Protein 5FVL (pdb70)

Foldseek 3Di:
DDDPDPLQVQLVVLQVVLVVCVVVVVLVSSLVSLVSSLVSLVVVLVPDPDVVVNVVSVVVSVVSVVVSVVSVVVVVVVVVVVD/DVLLVVLVVLLVVLVVCVVVVVLVSSLVSLVVSLVSLVVVLVPDPDPVVNVVSVVVSVVSVVVSVVSVVVVVVVVVVD/DDPVVVVVVCVVPPDDCVPPDPPD/DVVVVVVVCVVPDDDCVVPDDDDDDD

Structure (mmCIF, N/CA/C/O backbone):
data_5FVL
#
_entry.id   5FVL
#
_cell.length_a   48.140
_cell.length_b   53.890
_cell.length_c   70.170
_cell.angle_alpha   90.00
_cell.angle_beta   90.00
_cell.angle_gamma   90.00
#
_symmetry.space_group_name_H-M   'P 21 21 21'
#
loop_
_entity.id
_entity.type
_entity.pdbx_description
1 polymer 'VACUOLAR PROTEIN SORTING-ASSOCIATED PROTEIN 4'
2 polymer 'VACUOLAR PROTEIN SORTING-ASSOCIATED PROTEIN 20'
3 water water
#
loop_
_atom_site.group_PDB
_atom_site.id
_atom_site.type_symbol
_atom_site.label_atom_id
_atom_site.label_alt_id
_atom_site.label_comp_id
_atom_site.label_asym_id
_atom_site.label_entity_id
_atom_site.label_seq_id
_atom_site.pdbx_PDB_ins_code
_atom_site.Cartn_x
_atom_site.Cartn_y
_atom_site.Cartn_z
_atom_site.occupancy
_atom_site.B_iso_or_equiv
_atom_site.auth_seq_id
_atom_site.auth_comp_id
_atom_site.auth_asym_id
_atom_site.auth_atom_id
_atom_site.pdbx_PDB_model_num
ATOM 1 N N . HIS A 1 1 ? 20.150 9.928 -4.565 1.00 33.54 0 HIS A N 1
ATOM 2 C CA . HIS A 1 1 ? 20.127 10.683 -3.325 1.00 30.80 0 HIS A CA 1
ATOM 3 C C . HIS A 1 1 ? 18.887 10.365 -2.473 1.00 31.15 0 HIS A C 1
ATOM 4 O O . HIS A 1 1 ? 18.544 11.120 -1.565 1.00 40.28 0 HIS A O 1
ATOM 11 N N . MET A 1 2 ? 18.208 9.265 -2.781 1.00 27.02 1 MET A N 1
ATOM 12 C CA . MET A 1 2 ? 17.101 8.791 -1.956 1.00 15.68 1 MET A CA 1
ATOM 13 C C . MET A 1 2 ? 17.340 7.346 -1.526 1.00 16.97 1 MET A C 1
ATOM 14 O O . MET A 1 2 ? 17.820 6.522 -2.304 1.00 21.85 1 MET A O 1
ATOM 19 N N . SER A 1 3 ? 17.015 7.045 -0.276 1.00 18.43 2 SER A N 1
ATOM 20 C CA . SER A 1 3 ? 17.061 5.678 0.224 1.00 21.60 2 SER A CA 1
ATOM 21 C C . SER A 1 3 ? 15.883 5.490 1.160 1.00 16.02 2 SER A C 1
ATOM 22 O O . SER A 1 3 ? 15.214 6.462 1.496 1.00 16.08 2 SER A O 1
ATOM 25 N N . THR A 1 4 ? 15.613 4.256 1.576 1.00 19.01 3 THR A N 1
ATOM 26 C CA . THR A 1 4 ? 14.531 4.021 2.530 1.00 15.26 3 THR A CA 1
ATOM 27 C C . THR A 1 4 ? 15.040 4.220 3.961 1.00 16.47 3 THR A C 1
ATOM 28 O O . THR A 1 4 ? 16.232 4.098 4.223 1.00 13.59 3 THR A O 1
ATOM 32 N N . GLY A 1 5 ? 14.132 4.540 4.879 1.00 16.39 4 GLY A N 1
ATOM 33 C CA . GLY A 1 5 ? 14.489 4.741 6.271 1.00 13.71 4 GLY A CA 1
ATOM 34 C C . GLY A 1 5 ? 14.917 6.169 6.535 1.00 14.12 4 GLY A C 1
ATOM 35 O O . GLY A 1 5 ? 14.532 7.067 5.799 1.00 13.24 4 GLY A O 1
ATOM 36 N N . ASP A 1 6 ? 15.703 6.368 7.588 1.00 13.74 5 ASP A N 1
ATOM 37 C CA . ASP A 1 6 ? 16.227 7.684 7.960 1.00 16.84 5 ASP A CA 1
ATOM 38 C C . ASP A 1 6 ? 15.138 8.751 8.029 1.00 11.55 5 ASP A C 1
ATOM 39 O O . ASP A 1 6 ? 15.275 9.843 7.457 1.00 10.58 5 ASP A O 1
ATOM 44 N N . PHE A 1 7 ? 14.066 8.427 8.739 1.00 8.25 6 PHE A N 1
ATOM 45 C CA . PHE A 1 7 ? 12.897 9.291 8.803 1.00 11.64 6 PHE A CA 1
ATOM 46 C C . PHE A 1 7 ? 13.221 10.658 9.382 1.00 12.27 6 PHE A C 1
ATOM 47 O O . PHE A 1 7 ? 12.763 11.678 8.857 1.00 11.03 6 PHE A O 1
ATOM 55 N N . LEU A 1 8 ? 14.024 10.682 10.447 1.00 10.25 7 LEU A N 1
ATOM 56 C CA . LEU A 1 8 ? 14.345 11.938 11.107 1.00 10.83 7 LEU A CA 1
ATOM 57 C C . LEU A 1 8 ? 15.042 12.872 10.136 1.00 11.75 7 LEU A C 1
ATOM 58 O O . LEU A 1 8 ? 14.644 14.031 9.991 1.00 13.09 7 LEU A O 1
ATOM 63 N N . THR A 1 9 ? 16.072 12.360 9.461 1.00 10.30 8 THR A N 1
ATOM 64 C CA . THR A 1 9 ? 16.846 13.167 8.537 1.00 7.30 8 THR A CA 1
ATOM 65 C C . THR A 1 9 ? 15.972 13.709 7.416 1.00 11.34 8 THR A C 1
ATOM 66 O O . THR A 1 9 ? 16.028 14.893 7.095 1.00 8.42 8 THR A O 1
ATOM 70 N N . LYS A 1 10 ? 15.160 12.845 6.821 1.00 12.17 9 LYS A N 1
ATOM 71 C CA . LYS A 1 10 ? 14.289 13.279 5.733 1.00 11.92 9 LYS A CA 1
ATOM 72 C C . LYS A 1 10 ? 13.360 14.406 6.196 1.00 11.60 9 LYS A C 1
ATOM 73 O O . LYS A 1 10 ? 13.184 15.414 5.505 1.00 10.01 9 LYS A O 1
ATOM 79 N N . GLY A 1 11 ? 12.793 14.243 7.383 1.00 9.90 10 GLY A N 1
ATOM 80 C CA . GLY A 1 11 ? 11.871 15.226 7.927 1.00 11.94 10 GLY A CA 1
ATOM 81 C C . GLY A 1 11 ? 12.535 16.566 8.176 1.00 12.20 10 GLY A C 1
ATOM 82 O O . GLY A 1 11 ? 11.975 17.625 7.864 1.00 9.48 10 GLY A O 1
ATOM 83 N N . ILE A 1 12 ? 13.743 16.516 8.729 1.00 9.42 11 ILE A N 1
ATOM 84 C CA . ILE A 1 12 ? 14.483 17.731 9.036 1.00 8.30 11 ILE A CA 1
ATOM 85 C C . ILE A 1 12 ? 14.903 18.453 7.759 1.00 15.54 11 ILE A C 1
ATOM 86 O O . ILE A 1 12 ? 14.792 19.686 7.671 1.00 10.16 11 ILE A O 1
ATOM 91 N N . GLU A 1 13 ? 15.358 17.696 6.761 1.00 9.46 12 GLU A N 1
ATOM 92 C CA . GLU A 1 13 ? 15.738 18.308 5.490 1.00 10.31 12 GLU A CA 1
ATOM 93 C C . GLU A 1 13 ? 14.543 19.012 4.820 1.00 11.36 12 GLU A C 1
ATOM 94 O O . GLU A 1 13 ? 14.685 20.098 4.252 1.00 10.15 12 GLU A O 1
ATOM 100 N N . LEU A 1 14 ? 13.357 18.415 4.907 1.00 9.08 13 LEU A N 1
ATOM 101 C CA . LEU A 1 14 ? 12.190 19.023 4.280 1.00 10.46 13 LEU A CA 1
ATOM 102 C C . LEU A 1 14 ? 11.727 20.295 5.018 1.00 11.15 13 LEU A C 1
ATOM 103 O O . LEU A 1 14 ? 11.295 21.273 4.401 1.00 9.89 13 LEU A O 1
ATOM 108 N N . VAL A 1 15 ? 11.805 20.282 6.341 1.00 11.73 14 VAL A N 1
ATOM 109 C CA . VAL A 1 15 ? 11.375 21.450 7.089 1.00 11.92 14 VAL A CA 1
ATOM 110 C C . VAL A 1 15 ? 12.408 22.559 6.913 1.00 12.65 14 VAL A C 1
ATOM 111 O O . VAL A 1 15 ? 12.066 23.744 6.852 1.00 12.00 14 VAL A O 1
ATOM 115 N N . GLN A 1 16 ? 13.676 22.189 6.796 1.00 12.81 15 GLN A N 1
ATOM 116 C CA . GLN A 1 16 ? 14.685 23.203 6.526 1.00 11.96 15 GLN A CA 1
ATOM 117 C C . GLN A 1 16 ? 14.367 23.887 5.198 1.00 12.46 15 GLN A C 1
ATOM 118 O O . GLN A 1 16 ? 14.456 25.121 5.071 1.00 10.95 15 GLN A O 1
ATOM 124 N N . LYS A 1 17 ? 13.954 23.086 4.225 1.00 12.87 16 LYS A N 1
ATOM 125 C CA . LYS A 1 17 ? 13.546 23.622 2.934 1.00 13.37 16 LYS A CA 1
ATOM 126 C C . LYS A 1 17 ? 12.277 24.476 3.032 1.00 10.18 16 LYS A C 1
ATOM 127 O O . LYS A 1 17 ? 12.197 25.546 2.425 1.00 11.84 16 LYS A O 1
ATOM 133 N N . ALA A 1 18 ? 11.290 24.006 3.789 1.00 10.52 17 ALA A N 1
ATOM 134 C CA . ALA A 1 18 ? 10.072 24.784 4.022 1.00 11.15 17 ALA A CA 1
ATOM 135 C C . ALA A 1 18 ? 10.361 26.164 4.613 1.00 12.33 17 ALA A C 1
ATOM 136 O O . ALA A 1 18 ? 9.772 27.156 4.185 1.00 11.76 17 ALA A O 1
ATOM 138 N N . ILE A 1 19 ? 11.263 26.221 5.593 1.00 11.80 18 ILE A N 1
ATOM 139 C CA . ILE A 1 19 ? 11.573 27.469 6.291 1.00 11.65 18 ILE A CA 1
ATOM 140 C C . ILE A 1 19 ? 12.213 28.493 5.349 1.00 12.85 18 ILE A C 1
ATOM 141 O O . ILE A 1 19 ? 11.902 29.684 5.420 1.00 14.17 18 ILE A O 1
ATOM 146 N N . ASP A 1 20 ? 13.091 28.032 4.459 1.00 9.95 19 ASP A N 1
ATOM 147 C CA . ASP A 1 20 ? 13.648 28.900 3.429 1.00 12.16 19 ASP A CA 1
ATOM 148 C C . ASP A 1 20 ? 12.577 29.390 2.456 1.00 12.63 19 ASP A C 1
ATOM 149 O O . ASP A 1 20 ? 12.552 30.573 2.107 1.00 12.31 19 ASP A O 1
ATOM 154 N N . LEU A 1 21 ? 11.716 28.471 2.007 1.00 11.52 20 LEU A N 1
ATOM 155 C CA . LEU A 1 21 ? 10.603 28.816 1.125 1.00 12.16 20 LEU A CA 1
ATOM 156 C C . LEU A 1 21 ? 9.678 29.812 1.821 1.00 15.45 20 LEU A C 1
ATOM 157 O O . LEU A 1 21 ? 9.262 30.793 1.223 1.00 12.93 20 LEU A O 1
ATOM 162 N N . ASP A 1 22 ? 9.394 29.544 3.093 1.00 11.80 21 ASP A N 1
ATOM 163 C CA . ASP A 1 22 ? 8.572 30.390 3.955 1.00 14.58 21 ASP A CA 1
ATOM 164 C C . ASP A 1 22 ? 9.170 31.802 4.038 1.00 16.86 21 ASP A C 1
ATOM 165 O O . ASP A 1 22 ? 8.479 32.801 3.797 1.00 19.02 21 ASP A O 1
ATOM 170 N N . THR A 1 23 ? 10.460 31.865 4.371 1.00 12.99 22 THR A N 1
ATOM 171 C CA . THR A 1 23 ? 11.217 33.108 4.429 1.00 16.99 22 THR A CA 1
ATOM 172 C C . THR A 1 23 ? 11.106 33.906 3.130 1.00 20.20 22 THR A C 1
ATOM 173 O O . THR A 1 23 ? 11.023 35.139 3.155 1.00 17.45 22 THR A O 1
ATOM 177 N N . ALA A 1 24 ? 11.076 33.191 2.006 1.00 15.23 23 ALA A N 1
ATOM 178 C CA . ALA A 1 24 ? 11.000 33.816 0.683 1.00 20.88 23 ALA A CA 1
ATOM 179 C C . ALA A 1 24 ? 9.565 34.157 0.267 1.00 21.32 23 ALA A C 1
ATOM 180 O O . ALA A 1 24 ? 9.331 34.594 -0.862 1.00 21.30 23 ALA A O 1
ATOM 182 N N . THR A 1 25 ? 8.621 33.937 1.180 1.00 17.29 24 THR A N 1
ATOM 183 C CA . THR A 1 25 ? 7.200 34.219 0.979 1.00 19.06 24 THR A CA 1
ATOM 184 C C . THR A 1 25 ? 6.645 33.418 -0.198 1.00 21.34 24 THR A C 1
ATOM 185 O O . THR A 1 25 ? 5.731 33.864 -0.890 1.00 22.44 24 THR A O 1
ATOM 189 N N . GLN A 1 26 ? 7.206 32.228 -0.407 1.00 20.11 25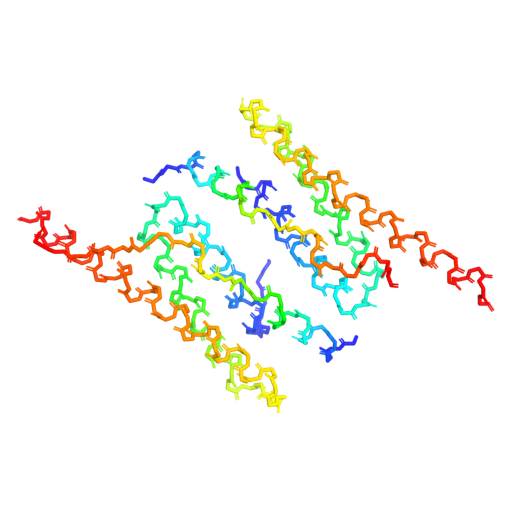 GLN A N 1
ATOM 190 C CA . GLN A 1 26 ? 6.692 31.267 -1.385 1.00 20.39 25 GLN A CA 1
ATOM 191 C C . GLN A 1 26 ? 5.842 30.230 -0.658 1.00 18.90 25 GLN A C 1
ATOM 192 O O . GLN A 1 26 ? 6.223 29.063 -0.534 1.00 15.21 25 GLN A O 1
ATOM 198 N N . TYR A 1 27 ? 4.689 30.673 -0.174 1.00 19.64 26 TYR A N 1
ATOM 199 C CA . TYR A 1 27 ? 3.911 29.927 0.806 1.00 15.19 26 TYR A CA 1
ATOM 200 C C . TYR A 1 27 ? 3.276 28.640 0.299 1.00 17.41 26 TYR A C 1
ATOM 201 O O . TYR A 1 27 ? 3.096 27.700 1.072 1.00 14.56 26 TYR A O 1
ATOM 210 N N . GLU A 1 28 ? 2.933 28.579 -0.984 1.00 17.56 27 GLU A N 1
ATOM 211 C CA . GLU A 1 28 ? 2.356 27.355 -1.538 1.00 18.84 27 GLU A CA 1
ATOM 212 C C . GLU A 1 28 ? 3.368 26.195 -1.501 1.00 17.76 27 GLU A C 1
ATOM 213 O O . GLU A 1 28 ? 3.079 25.106 -1.002 1.00 15.89 27 GLU A O 1
ATOM 219 N N . GLU A 1 29 ? 4.564 26.445 -2.012 1.00 16.35 28 GLU A N 1
ATOM 220 C CA . GLU A 1 29 ? 5.624 25.449 -1.981 1.00 18.14 28 GLU A CA 1
ATOM 221 C C . GLU A 1 29 ? 6.092 25.184 -0.540 1.00 15.51 28 GLU A C 1
ATOM 222 O O . GLU A 1 29 ? 6.352 24.040 -0.167 1.00 16.09 28 GLU A O 1
ATOM 228 N N . ALA A 1 30 ? 6.170 26.245 0.265 1.00 12.64 29 ALA A N 1
ATOM 229 C CA . ALA A 1 30 ? 6.550 26.136 1.668 1.00 14.71 29 ALA A CA 1
ATOM 230 C C . ALA A 1 30 ? 5.627 25.177 2.400 1.00 15.06 29 ALA A C 1
ATOM 231 O O . ALA A 1 30 ? 6.080 24.262 3.090 1.00 11.68 29 ALA A O 1
ATOM 233 N N . TYR A 1 31 ? 4.322 25.381 2.245 1.00 13.52 30 TYR A N 1
ATOM 234 C CA . TYR A 1 31 ? 3.364 24.526 2.907 1.00 11.89 30 TYR A CA 1
ATOM 235 C C . TYR A 1 31 ? 3.539 23.052 2.530 1.00 15.60 30 TYR A C 1
ATOM 236 O O . TYR A 1 31 ? 3.458 22.166 3.384 1.00 15.03 30 TYR A O 1
ATOM 245 N N . THR A 1 32 ? 3.754 22.798 1.245 1.00 12.64 31 THR A N 1
ATOM 246 C CA . THR A 1 32 ? 3.955 21.437 0.752 1.00 14.41 31 THR A CA 1
ATOM 247 C C . THR A 1 32 ? 5.164 20.785 1.432 1.00 15.57 31 THR A C 1
ATOM 248 O O . THR A 1 32 ? 5.099 19.644 1.900 1.00 17.04 31 THR A O 1
ATOM 252 N N . ALA A 1 33 ? 6.250 21.535 1.517 1.00 15.63 32 ALA A N 1
ATOM 253 C CA . ALA A 1 33 ? 7.446 21.057 2.187 1.00 15.93 32 ALA A CA 1
ATOM 254 C C . ALA A 1 33 ? 7.195 20.837 3.682 1.00 12.59 32 ALA A C 1
ATOM 255 O O . ALA A 1 33 ? 7.689 19.866 4.246 1.00 12.30 32 ALA A O 1
ATOM 257 N N . TYR A 1 34 ? 6.418 21.715 4.321 1.00 10.71 33 TYR A N 1
ATOM 258 C CA . TYR A 1 34 ? 6.135 21.553 5.744 1.00 11.04 33 TYR A CA 1
ATOM 259 C C . TYR A 1 34 ? 5.390 20.252 5.971 1.00 12.46 33 TYR A C 1
ATOM 260 O O . TYR A 1 34 ? 5.705 19.497 6.897 1.00 9.31 33 TYR A O 1
ATOM 269 N N . TYR A 1 35 ? 4.385 19.977 5.148 1.00 12.83 34 TYR A N 1
ATOM 270 C CA . TYR A 1 35 ? 3.573 18.799 5.438 1.00 18.54 34 TYR A CA 1
ATOM 271 C C . TYR A 1 35 ? 4.279 17.504 5.050 1.00 10.85 34 TYR A C 1
ATOM 272 O O . TYR A 1 35 ? 4.084 16.488 5.714 1.00 14.92 34 TYR A O 1
ATOM 281 N N . ASN A 1 36 ? 5.094 17.532 3.995 1.00 12.86 35 ASN A N 1
ATOM 282 C CA . ASN A 1 36 ? 5.979 16.399 3.677 1.00 13.12 35 ASN A CA 1
ATOM 283 C C . ASN A 1 36 ? 6.939 16.127 4.828 1.00 14.30 35 ASN A C 1
ATOM 284 O O . ASN A 1 36 ? 7.180 14.967 5.214 1.00 12.55 35 ASN A O 1
ATOM 289 N N . GLY A 1 37 ? 7.489 17.208 5.375 1.00 10.73 36 GLY A N 1
ATOM 290 C CA . GLY A 1 37 ? 8.418 17.095 6.486 1.00 10.63 36 GLY A CA 1
ATOM 291 C C . GLY A 1 37 ? 7.756 16.520 7.715 1.00 8.75 36 GLY A C 1
ATOM 292 O O . GLY A 1 37 ? 8.289 15.614 8.366 1.00 10.60 36 GLY A O 1
ATOM 293 N N . LEU A 1 38 ? 6.570 17.037 8.017 1.00 9.03 37 LEU A N 1
ATOM 294 C CA . LEU A 1 38 ? 5.799 16.597 9.165 1.00 8.25 37 LEU A CA 1
ATOM 295 C C . LEU A 1 38 ? 5.417 15.109 9.093 1.00 11.29 37 LEU A C 1
ATOM 296 O O . LEU A 1 38 ? 5.412 14.420 10.113 1.00 9.73 37 LEU A O 1
ATOM 301 N N . ASP A 1 39 ? 5.085 14.617 7.902 1.00 11.88 38 ASP A N 1
ATOM 302 C CA . ASP A 1 39 ? 4.794 13.196 7.732 1.00 12.43 38 ASP A CA 1
ATOM 303 C C . ASP A 1 39 ? 5.994 12.341 8.150 1.00 11.21 38 ASP A C 1
ATOM 304 O O . ASP A 1 39 ? 5.833 11.318 8.827 1.00 11.35 38 ASP A O 1
ATOM 309 N N . TYR A 1 40 ? 7.194 12.758 7.744 1.00 9.03 39 TYR A N 1
ATOM 310 C CA . TYR A 1 40 ? 8.403 12.004 8.096 1.00 12.04 39 TYR A CA 1
ATOM 311 C C . TYR A 1 40 ? 8.740 12.105 9.580 1.00 10.47 39 TYR A C 1
ATOM 312 O O . TYR A 1 40 ? 9.137 11.111 10.192 1.00 9.68 39 TYR A O 1
ATOM 321 N N . LEU A 1 41 ? 8.572 13.293 10.158 1.00 10.90 40 LEU A N 1
ATOM 322 C CA . LEU A 1 41 ? 8.857 13.492 11.581 1.00 8.78 40 LEU A CA 1
ATOM 323 C C . LEU A 1 41 ? 7.908 12.700 12.461 1.00 10.19 40 LEU A C 1
ATOM 324 O O . LEU A 1 41 ? 8.276 12.297 13.574 1.00 9.38 40 LEU A O 1
ATOM 329 N N . MET A 1 42 ? 6.675 12.512 11.980 1.00 9.00 41 MET A N 1
ATOM 330 C CA . MET A 1 42 ? 5.699 11.690 12.689 1.00 11.52 41 MET A CA 1
ATOM 331 C C . MET A 1 42 ? 6.210 10.257 12.723 1.00 8.97 41 MET A C 1
ATOM 332 O O . MET A 1 42 ? 6.072 9.560 13.722 1.00 10.97 41 MET A O 1
ATOM 337 N N . LEU A 1 43 ? 6.793 9.815 11.616 1.00 9.69 42 LEU A N 1
ATOM 338 C CA . LEU A 1 43 ? 7.351 8.464 11.558 1.00 11.04 42 LEU A CA 1
ATOM 339 C C . LEU A 1 43 ? 8.549 8.389 12.501 1.00 12.26 42 LEU A C 1
ATOM 340 O O . LEU A 1 43 ? 8.715 7.410 13.233 1.00 13.07 42 LEU A O 1
ATOM 345 N N . ALA A 1 44 ? 9.377 9.432 12.470 1.00 10.76 43 ALA A N 1
ATOM 346 C CA . ALA A 1 44 ? 10.527 9.546 13.367 1.00 11.37 43 ALA A CA 1
ATOM 347 C C . ALA A 1 44 ? 10.111 9.385 14.826 1.00 16.27 43 ALA A C 1
ATOM 348 O O . ALA A 1 44 ? 10.740 8.651 15.597 1.00 15.98 43 ALA A O 1
ATOM 350 N N . LEU A 1 45 ? 9.047 10.089 15.199 1.00 15.49 44 LEU A N 1
ATOM 351 C CA . LEU A 1 45 ? 8.500 10.021 16.552 1.00 17.74 44 LEU A CA 1
ATOM 352 C C . LEU A 1 45 ? 8.065 8.623 16.935 1.00 20.17 44 LEU A C 1
ATOM 353 O O . LEU A 1 45 ? 8.275 8.192 18.065 1.00 20.96 44 LEU A O 1
ATOM 358 N N . LYS A 1 46 ? 7.441 7.930 15.985 1.00 15.48 45 LYS A N 1
ATOM 359 C CA . LYS A 1 46 ? 6.858 6.624 16.226 1.00 20.55 45 LYS A CA 1
ATOM 360 C C . LYS A 1 46 ? 7.913 5.618 16.652 1.00 20.21 45 LYS A C 1
ATOM 361 O O . LYS A 1 46 ? 7.644 4.727 17.447 1.00 20.11 45 LYS A O 1
ATOM 367 N N . TYR A 1 47 ? 9.119 5.774 16.115 1.00 14.60 46 TYR A N 1
ATOM 368 C CA . TYR A 1 47 ? 10.172 4.792 16.308 1.00 14.88 46 TYR A CA 1
ATOM 369 C C . TYR A 1 47 ? 11.356 5.340 17.090 1.00 15.80 46 TYR A C 1
ATOM 370 O O . TYR A 1 47 ? 12.399 4.691 17.186 1.00 16.28 46 TYR A O 1
ATOM 379 N N . GLU A 1 48 ? 11.192 6.534 17.643 1.00 13.77 47 GLU A N 1
ATOM 380 C CA . GLU A 1 48 ? 12.203 7.107 18.530 1.00 16.02 47 GLU A CA 1
ATOM 381 C C . GLU A 1 48 ? 12.046 6.495 19.921 1.00 16.06 47 GLU A C 1
ATOM 382 O O . GLU A 1 48 ? 10.969 6.567 20.505 1.00 18.25 47 GLU A O 1
ATOM 388 N N . LYS A 1 49 ? 13.114 5.901 20.448 1.00 12.70 48 LYS A N 1
ATOM 389 C CA A LYS A 1 49 ? 13.020 5.218 21.736 0.53 13.77 48 LYS A CA 1
ATOM 390 C CA B LYS A 1 49 ? 13.080 5.192 21.732 0.47 13.53 48 LYS A CA 1
ATOM 391 C C . LYS A 1 49 ? 13.606 6.040 22.884 1.00 13.02 48 LYS A C 1
ATOM 392 O O . LYS A 1 49 ? 13.284 5.795 24.047 1.00 11.78 48 LYS A O 1
ATOM 403 N N . ASN A 1 50 ? 14.449 7.016 22.553 1.00 13.86 49 ASN A N 1
ATOM 404 C CA . ASN A 1 50 ? 15.040 7.913 23.539 1.00 11.92 49 ASN A CA 1
ATOM 405 C C . ASN A 1 50 ? 13.984 8.937 23.942 1.00 13.53 49 ASN A C 1
ATOM 406 O O . ASN A 1 50 ? 13.518 9.708 23.103 1.00 15.95 49 ASN A O 1
ATOM 411 N N . PRO A 1 51 ? 13.591 8.938 25.223 1.00 11.37 50 PRO A N 1
ATOM 412 C CA . PRO A 1 51 ? 12.508 9.824 25.670 1.00 16.94 50 PRO A CA 1
ATOM 413 C C . PRO A 1 51 ? 12.841 11.290 25.483 1.00 13.45 50 PRO A C 1
ATOM 414 O O . PRO A 1 51 ? 11.935 12.072 25.201 1.00 14.80 50 PRO A O 1
ATOM 418 N N . LYS A 1 52 ? 14.107 11.667 25.634 1.00 11.35 51 LYS A N 1
ATOM 419 C CA . LYS A 1 52 ? 14.448 13.082 25.525 1.00 16.18 51 LYS A CA 1
ATOM 420 C C . LYS A 1 52 ? 14.363 13.497 24.071 1.00 14.69 51 LYS A C 1
ATOM 421 O O . LYS A 1 52 ? 13.773 14.532 23.755 1.00 12.05 51 LYS A O 1
ATOM 427 N N . SER A 1 53 ? 14.927 12.667 23.190 1.00 13.73 52 SER A N 1
ATOM 428 C CA . SER A 1 53 ? 14.809 12.878 21.746 1.00 13.24 52 SER A CA 1
ATOM 429 C C . SER A 1 53 ? 13.348 13.007 21.318 1.00 13.37 52 SER A C 1
ATOM 430 O O . SER A 1 53 ? 12.979 13.939 20.602 1.00 14.21 52 SER A O 1
ATOM 433 N N . LYS A 1 54 ? 12.516 12.099 21.803 1.00 11.76 53 LYS A N 1
ATOM 434 C CA . LYS A 1 54 ? 11.094 12.102 21.487 1.00 16.04 53 LYS A CA 1
ATOM 435 C C . LYS A 1 54 ? 10.401 13.400 21.900 1.00 15.40 53 LYS A C 1
ATOM 436 O O . LYS A 1 54 ? 9.668 13.987 21.102 1.00 10.59 53 LYS A O 1
ATOM 442 N N . ASP A 1 55 ? 10.641 13.836 23.139 1.00 12.25 54 ASP A N 1
ATOM 443 C CA . ASP A 1 55 ? 10.116 15.111 23.642 1.00 16.71 54 ASP A CA 1
ATOM 444 C C . ASP A 1 55 ? 10.534 16.295 22.780 1.00 14.66 54 ASP A C 1
ATOM 445 O O . ASP A 1 55 ? 9.743 17.202 22.515 1.00 12.42 54 ASP A O 1
ATOM 450 N N . LEU A 1 56 ? 11.795 16.295 22.365 1.00 12.33 55 LEU A N 1
ATOM 451 C CA . LEU A 1 56 ? 12.330 17.412 21.599 1.00 14.32 55 LEU A CA 1
ATOM 452 C C . LEU A 1 56 ? 11.801 17.428 20.170 1.00 13.07 55 LEU A C 1
ATOM 453 O O . LEU A 1 56 ? 11.435 18.491 19.656 1.00 10.59 55 LEU A O 1
ATOM 458 N N . ILE A 1 57 ? 11.770 16.259 19.531 1.00 8.06 56 ILE A N 1
ATOM 459 C CA . ILE A 1 57 ? 11.152 16.129 18.213 1.00 12.79 56 ILE A CA 1
ATOM 460 C C . ILE A 1 57 ? 9.689 16.544 18.270 1.00 12.40 56 ILE A C 1
ATOM 461 O O . ILE A 1 57 ? 9.190 17.238 17.382 1.00 11.52 56 ILE A O 1
ATOM 466 N N . ARG A 1 58 ? 9.010 16.104 19.321 1.00 11.69 57 ARG A N 1
ATOM 467 C CA . ARG A 1 58 ? 7.585 16.373 19.478 1.00 15.09 57 ARG A CA 1
ATOM 468 C C . ARG A 1 58 ? 7.337 17.880 19.656 1.00 11.96 57 ARG A C 1
ATOM 469 O O . ARG A 1 58 ? 6.391 18.446 19.089 1.00 13.73 57 ARG A O 1
ATOM 477 N N . ALA A 1 59 ? 8.191 18.524 20.442 1.00 11.50 58 ALA A N 1
ATOM 478 C CA . ALA A 1 59 ? 8.098 19.970 20.641 1.00 15.43 58 ALA A CA 1
ATOM 479 C C . ALA A 1 59 ? 8.267 20.734 19.325 1.00 13.19 58 ALA A C 1
ATOM 480 O O . ALA A 1 59 ? 7.552 21.706 19.057 1.00 13.43 58 ALA A O 1
ATOM 482 N N . LYS A 1 60 ? 9.224 20.308 18.508 1.00 11.68 59 LYS A N 1
ATOM 483 C CA . LYS A 1 60 ? 9.431 20.937 17.209 1.00 12.66 59 LYS A CA 1
ATOM 484 C C . LYS A 1 60 ? 8.275 20.635 16.251 1.00 9.86 59 LYS A C 1
ATOM 485 O O . LYS A 1 60 ? 7.875 21.488 15.451 1.00 10.84 59 LYS A O 1
ATOM 491 N N . PHE A 1 61 ? 7.769 19.407 16.309 1.00 11.61 60 PHE A N 1
ATOM 492 C CA . PHE A 1 61 ? 6.690 18.979 15.428 1.00 14.40 60 PHE A CA 1
ATOM 493 C C . PHE A 1 61 ? 5.516 19.918 15.628 1.00 12.89 60 PHE A C 1
ATOM 494 O O . PHE A 1 61 ? 4.835 20.294 14.674 1.00 12.05 60 PHE A O 1
ATOM 502 N N . THR A 1 62 ? 5.307 20.297 16.882 1.00 12.06 61 THR A N 1
ATOM 503 C CA . THR A 1 62 ? 4.210 21.176 17.268 1.00 15.14 61 THR A CA 1
ATOM 504 C C . THR A 1 62 ? 4.386 22.567 16.693 1.00 14.74 61 THR A C 1
ATOM 505 O O . THR A 1 62 ? 3.447 23.158 16.149 1.00 12.64 61 THR A O 1
ATOM 509 N N . GLU A 1 63 ? 5.600 23.087 16.828 1.00 11.98 62 GLU A N 1
ATOM 510 C CA . GLU A 1 63 ? 5.949 24.374 16.265 1.00 11.21 62 GLU A CA 1
ATOM 511 C C . GLU A 1 63 ? 5.694 24.406 14.749 1.00 13.37 62 GLU A C 1
ATOM 512 O O . GLU A 1 63 ? 5.080 25.343 14.249 1.00 11.89 62 GLU A O 1
ATOM 518 N N . TYR A 1 64 ? 6.160 23.388 14.027 1.00 10.01 63 TYR A N 1
ATOM 519 C CA . TYR A 1 64 ? 5.989 23.314 12.566 1.00 9.61 63 TYR A CA 1
ATOM 520 C C . TYR A 1 64 ? 4.526 23.171 12.184 1.00 9.15 63 TYR A C 1
ATOM 521 O O . TYR A 1 64 ? 4.070 23.746 11.199 1.00 10.48 63 TYR A O 1
ATOM 530 N N . LEU A 1 65 ? 3.806 22.355 12.947 1.00 7.92 64 LEU A N 1
ATOM 531 C CA . LEU A 1 65 ? 2.372 22.177 12.745 1.00 13.17 64 LEU A CA 1
ATOM 532 C C . LEU A 1 65 ? 1.645 23.517 12.845 1.00 11.01 64 LEU A C 1
ATOM 533 O O . LEU A 1 65 ? 0.727 23.808 12.072 1.00 9.94 64 LEU A O 1
ATOM 538 N N . ASN A 1 66 ? 2.055 24.315 13.822 1.00 8.19 65 ASN A N 1
ATOM 539 C CA . ASN A 1 66 ? 1.511 25.660 14.043 1.00 14.83 65 ASN A CA 1
ATOM 540 C C . ASN A 1 66 ? 1.797 26.607 12.882 1.00 13.92 65 ASN A C 1
ATOM 541 O O . ASN A 1 66 ? 0.938 27.397 12.482 1.00 12.22 65 ASN A O 1
ATOM 546 N N . ARG A 1 67 ? 3.010 26.537 12.352 1.00 12.36 66 ARG A N 1
ATOM 547 C CA . ARG A 1 67 ? 3.362 27.368 11.208 1.00 12.46 66 ARG A CA 1
ATOM 548 C C . ARG A 1 67 ? 2.589 26.919 9.980 1.00 10.94 66 ARG A C 1
ATOM 549 O O . ARG A 1 67 ? 2.042 27.748 9.251 1.00 11.03 66 ARG A O 1
ATOM 557 N N . ALA A 1 68 ? 2.535 25.609 9.758 1.00 8.73 67 ALA A N 1
ATOM 558 C CA . ALA A 1 68 ? 1.840 25.068 8.608 1.00 12.01 67 ALA A CA 1
ATOM 559 C C . ALA A 1 68 ? 0.370 25.469 8.618 1.00 10.72 67 ALA A C 1
ATOM 560 O O . ALA A 1 68 ? -0.197 25.735 7.563 1.00 9.13 67 ALA A O 1
ATOM 562 N N . GLU A 1 69 ? -0.236 25.530 9.804 1.00 8.19 68 GLU A N 1
ATOM 563 C CA . GLU A 1 69 ? -1.644 25.917 9.937 1.00 15.51 68 GLU A CA 1
ATOM 564 C C . GLU A 1 69 ? -1.820 27.356 9.464 1.00 15.85 68 GLU A C 1
ATOM 565 O O . GLU A 1 69 ? -2.713 27.660 8.667 1.00 13.71 68 GLU A O 1
ATOM 571 N N . GLN A 1 70 ? -0.945 28.232 9.946 1.00 11.85 69 GLN A N 1
ATOM 572 C CA . GLN A 1 70 ? -0.929 29.623 9.511 1.00 12.71 69 GLN A CA 1
ATOM 573 C C . GLN A 1 70 ? -0.853 29.758 7.992 1.00 13.49 69 GLN A C 1
ATOM 574 O O . GLN A 1 70 ? -1.529 30.610 7.404 1.00 11.14 69 GLN A O 1
ATOM 580 N N . LEU A 1 71 ? -0.009 28.949 7.354 1.00 9.08 70 LEU A N 1
ATOM 581 C CA . LEU A 1 71 ? 0.154 29.059 5.905 1.00 9.60 70 LEU A CA 1
ATOM 582 C C . LEU A 1 71 ? -1.084 28.567 5.157 1.00 10.88 70 LEU A C 1
ATOM 583 O O . LEU A 1 71 ? -1.455 29.136 4.132 1.00 10.89 70 LEU A O 1
ATOM 588 N N . LYS A 1 72 ? -1.707 27.498 5.646 1.00 11.48 71 LYS A N 1
ATOM 589 C CA . LYS A 1 72 ? -2.887 26.954 4.972 1.00 8.08 71 LYS A CA 1
ATOM 590 C C . LYS A 1 72 ? -4.064 27.902 5.122 1.00 11.36 71 LYS A C 1
ATOM 591 O O . LYS A 1 72 ? -4.819 28.113 4.175 1.00 11.90 71 LYS A O 1
ATOM 597 N N . LYS A 1 73 ? -4.218 28.478 6.312 1.00 13.70 72 LYS A N 1
ATOM 598 C CA . LYS A 1 73 ? -5.266 29.473 6.547 1.00 12.41 72 LYS A CA 1
ATOM 599 C C . LYS A 1 73 ? -5.055 30.650 5.599 1.00 17.30 72 LYS A C 1
ATOM 600 O O . LYS A 1 73 ? -6.010 31.186 5.047 1.00 15.22 72 LYS A O 1
ATOM 606 N N . HIS A 1 74 ? -3.796 31.042 5.400 1.00 14.78 73 HIS A N 1
ATOM 607 C CA . HIS A 1 74 ? -3.476 32.089 4.427 1.00 12.20 73 HIS A CA 1
ATOM 608 C C . HIS A 1 74 ? -3.769 31.674 2.975 1.00 12.74 73 HIS A C 1
ATOM 609 O O . HIS A 1 74 ? -4.467 32.382 2.251 1.00 15.39 73 HIS A O 1
ATOM 616 N N . LEU A 1 75 ? -3.254 30.527 2.560 1.00 11.13 74 LEU A N 1
ATOM 617 C CA . LEU A 1 75 ? -3.364 30.095 1.168 1.00 11.32 74 LEU A CA 1
ATOM 618 C C . LEU A 1 75 ? -4.811 29.942 0.689 1.00 12.81 74 LEU A C 1
ATOM 619 O O . LEU A 1 75 ? -5.165 30.399 -0.401 1.00 15.07 74 LEU A O 1
ATOM 624 N N . GLU A 1 76 ? -5.647 29.309 1.502 1.00 11.33 75 GLU A N 1
ATOM 625 C CA . GLU A 1 76 ? -7.025 29.026 1.089 1.00 14.11 75 GLU A CA 1
ATOM 626 C C . GLU A 1 76 ? -7.870 30.289 1.114 1.00 19.26 75 GLU A C 1
ATOM 627 O O . GLU A 1 76 ? -8.754 30.470 0.270 1.00 18.67 75 GLU A O 1
ATOM 633 N N . SER A 1 77 ? -7.606 31.140 2.106 1.00 13.07 76 SER A N 1
ATOM 634 C CA . SER A 1 77 ? -8.178 32.487 2.165 1.00 15.61 76 SER A CA 1
ATOM 635 C C . SER A 1 77 ? -7.883 33.253 0.871 1.00 19.65 76 SER A C 1
ATOM 636 O O . SER A 1 77 ? -8.771 33.860 0.269 1.00 22.80 76 SER A O 1
ATOM 639 N N . GLU A 1 78 ? -6.628 33.205 0.446 1.00 16.20 77 GLU A N 1
ATOM 640 C CA . GLU A 1 78 ? -6.192 33.871 -0.768 1.00 19.55 77 GLU A CA 1
ATOM 641 C C . GLU A 1 78 ? -6.893 33.353 -2.012 1.00 23.89 77 GLU A C 1
ATOM 642 O O . GLU A 1 78 ? -7.254 34.135 -2.894 1.00 20.60 77 GLU A O 1
ATOM 648 N N . GLU A 1 79 ? -7.055 32.035 -2.087 1.00 18.79 78 GLU A N 1
ATOM 649 C CA . GLU A 1 79 ? -7.713 31.405 -3.221 1.00 26.30 78 GLU A CA 1
ATOM 650 C C . GLU A 1 79 ? -9.165 31.846 -3.320 1.00 28.07 78 GLU A C 1
ATOM 651 O O . GLU A 1 79 ? -9.687 32.049 -4.415 1.00 29.02 78 GLU A O 1
ATOM 657 N N . ALA A 1 80 ? -9.808 31.969 -2.162 1.00 21.89 79 ALA A N 1
ATOM 658 C CA . ALA A 1 80 ? -11.203 32.395 -2.077 1.00 25.51 79 ALA A CA 1
ATOM 659 C C . ALA A 1 80 ? -11.344 33.844 -2.518 1.00 31.84 79 ALA A C 1
ATOM 660 O O . ALA A 1 80 ? -12.306 34.210 -3.196 1.00 27.47 79 ALA A O 1
ATOM 662 N N . ASN A 1 81 ? -10.380 34.671 -2.130 1.00 25.17 80 ASN A N 1
ATOM 663 C CA . ASN A 1 81 ? -10.402 36.069 -2.532 1.00 27.60 80 ASN A CA 1
ATOM 664 C C . ASN A 1 81 ? -10.132 36.240 -4.025 1.00 29.19 80 ASN A C 1
ATOM 665 O O . ASN A 1 81 ? -10.565 37.218 -4.634 1.00 32.69 80 ASN A O 1
ATOM 670 N N . ALA A 1 82 ? -9.437 35.271 -4.615 1.00 31.56 81 ALA A N 1
ATOM 671 C CA . ALA A 1 82 ? -9.137 35.302 -6.045 1.00 33.83 81 ALA A CA 1
ATOM 672 C C . ALA A 1 82 ? -10.384 35.038 -6.886 1.00 39.82 81 ALA A C 1
ATOM 673 O O . ALA A 1 82 ? -10.379 35.248 -8.102 1.00 45.37 81 ALA A O 1
ATOM 675 N N . ALA A 1 83 ? -11.450 34.576 -6.238 1.00 33.44 82 ALA A N 1
ATOM 676 C CA . ALA A 1 83 ? -12.688 34.247 -6.941 1.00 44.17 82 ALA A CA 1
ATOM 677 C C . ALA A 1 83 ? -13.688 35.409 -6.922 1.00 39.64 82 ALA A C 1
ATOM 678 O O . ALA A 1 83 ? -13.865 36.084 -5.901 1.00 43.61 82 ALA A O 1
ATOM 680 N N . GLY B 1 5 ? 20.977 28.272 -7.926 1.00 27.69 4 GLY B N 1
ATOM 681 C CA . GLY B 1 5 ? 20.730 27.991 -6.526 1.00 23.74 4 GLY B CA 1
ATOM 682 C C . GLY B 1 5 ? 20.974 26.530 -6.199 1.00 21.29 4 GLY B C 1
ATOM 683 O O . GLY B 1 5 ? 20.979 26.134 -5.032 1.00 19.50 4 GLY B O 1
ATOM 684 N N . ASP B 1 6 ? 21.169 25.721 -7.232 1.00 20.89 5 ASP B N 1
ATOM 685 C CA . ASP B 1 6 ? 21.380 24.296 -7.027 1.00 22.14 5 ASP B CA 1
ATOM 686 C C . ASP B 1 6 ? 22.701 24.068 -6.276 1.00 17.89 5 ASP B C 1
ATOM 687 O O . ASP B 1 6 ? 22.752 23.266 -5.339 1.00 17.91 5 ASP B O 1
ATOM 692 N N . PHE B 1 7 ? 23.753 24.787 -6.667 1.00 14.28 6 PHE B N 1
ATOM 693 C CA . PHE B 1 7 ? 25.049 24.645 -6.005 1.00 18.92 6 PHE B CA 1
ATOM 694 C C . PHE B 1 7 ? 24.935 25.156 -4.588 1.00 15.32 6 PHE B C 1
ATOM 695 O O . PHE B 1 7 ? 25.463 24.551 -3.655 1.00 9.84 6 PHE B O 1
ATOM 703 N N . LEU B 1 8 ? 24.224 26.269 -4.430 1.00 13.24 7 LEU B N 1
ATOM 704 C CA . LEU B 1 8 ? 24.035 26.860 -3.113 1.00 16.02 7 LEU B CA 1
ATOM 705 C C . LEU B 1 8 ? 23.273 25.888 -2.202 1.00 16.98 7 LEU B C 1
ATOM 706 O O . LEU B 1 8 ? 23.647 25.680 -1.047 1.00 14.32 7 LEU B O 1
ATOM 711 N N . THR B 1 9 ? 22.227 25.268 -2.732 1.00 15.41 8 THR B N 1
ATOM 712 C CA . THR B 1 9 ? 21.441 24.312 -1.962 1.00 16.44 8 THR B CA 1
ATOM 713 C C . THR B 1 9 ? 22.265 23.119 -1.481 1.00 17.14 8 THR B C 1
ATOM 714 O O . THR B 1 9 ? 22.204 22.745 -0.315 1.00 18.10 8 THR B O 1
ATOM 718 N N . LYS B 1 10 ? 23.043 22.527 -2.375 1.00 12.91 9 LYS B N 1
ATOM 719 C CA . LYS B 1 10 ? 23.822 21.357 -2.004 1.00 12.06 9 LYS B CA 1
ATOM 720 C C . LYS B 1 10 ? 24.877 21.693 -0.958 1.00 11.82 9 LYS B C 1
ATOM 721 O O . LYS B 1 10 ? 25.134 20.911 -0.048 1.00 11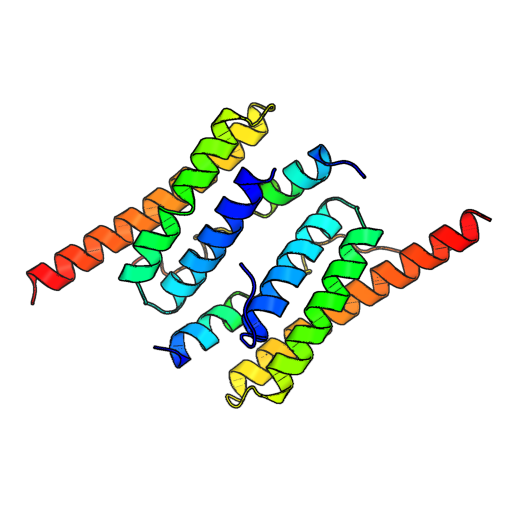.73 9 LYS B O 1
ATOM 727 N N . GLY B 1 11 ? 25.493 22.858 -1.089 1.00 12.13 10 GLY B N 1
ATOM 728 C CA . GLY B 1 11 ? 26.547 23.249 -0.164 1.00 12.26 10 GLY B CA 1
ATOM 729 C C . GLY B 1 11 ? 25.973 23.447 1.225 1.00 10.63 10 GLY B C 1
ATOM 730 O O . GLY B 1 11 ? 26.576 23.047 2.225 1.00 9.93 10 GLY B O 1
ATOM 731 N N . ILE B 1 12 ? 24.797 24.065 1.288 1.00 11.52 11 ILE B N 1
ATOM 732 C CA . ILE B 1 12 ? 24.133 24.293 2.574 1.00 10.24 11 ILE B CA 1
ATOM 733 C C . ILE B 1 12 ? 23.739 22.966 3.231 1.00 15.03 11 ILE B C 1
ATOM 734 O O . ILE B 1 12 ? 24.002 22.748 4.418 1.00 10.22 11 ILE B O 1
ATOM 739 N N . GLU B 1 13 ? 23.144 22.055 2.467 1.00 14.06 12 GLU B N 1
ATOM 740 C CA . GLU B 1 13 ? 22.784 20.760 3.042 1.00 9.99 12 GLU B CA 1
ATOM 741 C C . GLU B 1 13 ? 24.009 20.014 3.596 1.00 14.05 12 GLU B C 1
ATOM 742 O O . GLU B 1 13 ? 23.951 19.443 4.681 1.00 11.90 12 GLU B O 1
ATOM 748 N N . LEU B 1 14 ? 25.120 20.039 2.865 1.00 12.58 13 LEU B N 1
ATOM 749 C CA . LEU B 1 14 ? 26.355 19.375 3.313 1.00 9.64 13 LEU B CA 1
ATOM 750 C C . LEU B 1 14 ? 26.881 19.999 4.603 1.00 10.13 13 LEU B C 1
ATOM 751 O O . LEU B 1 14 ? 27.288 19.291 5.526 1.00 11.22 13 LEU B O 1
ATOM 756 N N . VAL B 1 15 ? 26.859 21.329 4.667 1.00 7.64 14 VAL B N 1
ATOM 757 C CA . VAL B 1 15 ? 27.321 22.043 5.851 1.00 10.21 14 VAL B CA 1
ATOM 758 C C . VAL B 1 15 ? 26.380 21.791 7.033 1.00 11.49 14 VAL B C 1
ATOM 759 O O . VAL B 1 15 ? 26.826 21.654 8.177 1.00 9.35 14 VAL B O 1
ATOM 763 N N . GLN B 1 16 ? 25.081 21.694 6.761 1.00 8.31 15 GLN B N 1
ATOM 764 C CA . GLN B 1 16 ? 24.149 21.340 7.828 1.00 11.81 15 GLN B CA 1
ATOM 765 C C . GLN B 1 16 ? 24.488 19.943 8.359 1.00 11.69 15 GLN B C 1
ATOM 766 O O . GLN B 1 16 ? 24.433 19.696 9.567 1.00 10.96 15 GLN B O 1
ATOM 772 N N . LYS B 1 17 ? 24.857 19.045 7.454 1.00 10.27 16 LYS B N 1
ATOM 773 C CA . LYS B 1 17 ? 25.239 17.688 7.851 1.00 10.78 16 LYS B CA 1
ATOM 774 C C . LYS B 1 17 ? 26.533 17.727 8.651 1.00 11.75 16 LYS B C 1
ATOM 775 O O . LYS B 1 17 ? 26.646 17.083 9.693 1.00 10.17 16 LYS B O 1
ATOM 781 N N . ALA B 1 18 ? 27.502 18.501 8.163 1.00 9.43 17 ALA B N 1
ATOM 782 C CA . ALA B 1 18 ? 28.773 18.680 8.861 1.00 12.36 17 ALA B CA 1
ATOM 783 C C . ALA B 1 18 ? 28.553 19.209 10.263 1.00 13.18 17 ALA B C 1
ATOM 784 O O . ALA B 1 18 ? 29.182 18.744 11.206 1.00 10.67 17 ALA B O 1
ATOM 786 N N . ILE B 1 19 ? 27.658 20.182 10.403 1.00 10.90 18 ILE B N 1
ATOM 787 C CA . ILE B 1 19 ? 27.416 20.780 11.709 1.00 11.57 18 ILE B CA 1
ATOM 788 C C . ILE B 1 19 ? 26.813 19.761 12.683 1.00 12.23 18 ILE B C 1
ATOM 789 O O . ILE B 1 19 ? 27.157 19.774 13.864 1.00 12.69 18 ILE B O 1
ATOM 794 N N . ASP B 1 20 ? 25.955 18.862 12.196 1.00 12.89 19 ASP B N 1
ATOM 795 C CA . ASP B 1 20 ? 25.443 17.791 13.047 1.00 10.30 19 ASP B CA 1
ATOM 796 C C . ASP B 1 20 ? 26.547 16.786 13.439 1.00 10.68 19 ASP B C 1
ATOM 797 O O . ASP B 1 20 ? 26.624 16.376 14.589 1.00 13.58 19 ASP B O 1
ATOM 802 N N . LEU B 1 21 ? 27.385 16.381 12.488 1.00 13.37 20 LEU B N 1
ATOM 803 C CA . LEU B 1 21 ? 28.546 15.522 12.795 1.00 11.80 20 LEU B CA 1
ATOM 804 C C . LEU B 1 21 ? 29.476 16.135 13.834 1.00 15.16 20 LEU B C 1
ATOM 805 O O . LEU B 1 21 ? 30.002 15.451 14.723 1.00 14.76 20 LEU B O 1
ATOM 810 N N . ASP B 1 22 ? 29.680 17.438 13.696 1.00 12.86 21 ASP B N 1
ATOM 811 C CA . ASP B 1 22 ? 30.482 18.242 14.610 1.00 15.79 21 ASP B CA 1
ATOM 812 C C . ASP B 1 22 ? 29.896 18.205 16.036 1.00 18.63 21 ASP B C 1
ATOM 813 O O . ASP B 1 22 ? 30.597 17.872 16.995 1.00 18.88 21 ASP B O 1
ATOM 818 N N . THR B 1 23 ? 28.610 18.544 16.156 1.00 15.53 22 THR B N 1
ATOM 819 C CA . THR B 1 23 ? 27.859 18.447 17.421 1.00 13.00 22 THR B CA 1
ATOM 820 C C . THR B 1 23 ? 27.990 17.077 18.077 1.00 16.68 22 THR B C 1
ATOM 821 O O . THR B 1 23 ? 28.145 16.960 19.301 1.00 17.23 22 THR B O 1
ATOM 825 N N . ALA B 1 24 ? 27.924 16.040 17.251 1.00 14.20 23 ALA B N 1
ATOM 826 C CA . ALA B 1 24 ? 27.989 14.669 17.731 1.00 16.95 23 ALA B CA 1
ATOM 827 C C . ALA B 1 24 ? 29.420 14.212 18.009 1.00 16.70 23 ALA B C 1
ATOM 828 O O . ALA B 1 24 ? 29.640 13.043 18.315 1.00 15.35 23 ALA B O 1
ATOM 830 N N . THR B 1 25 ? 30.370 15.144 17.898 1.00 15.20 24 THR B N 1
ATOM 831 C CA . THR B 1 25 ? 31.810 14.889 18.067 1.00 18.55 24 THR B CA 1
ATOM 832 C C . THR B 1 25 ? 32.345 13.793 17.153 1.00 20.40 24 THR B C 1
ATOM 833 O O . THR B 1 25 ? 33.291 13.099 17.502 1.00 21.29 24 THR B O 1
ATOM 837 N N . GLN B 1 26 ? 31.735 13.641 15.986 1.00 17.20 25 GLN B N 1
ATOM 838 C CA . GLN B 1 26 ? 32.277 12.791 14.935 1.00 13.11 25 GLN B CA 1
ATOM 839 C C . GLN B 1 26 ? 33.142 13.676 14.029 1.00 18.66 25 GLN B C 1
ATOM 840 O O . GLN B 1 26 ? 32.777 13.997 12.890 1.00 15.30 25 GLN B O 1
ATOM 846 N N . TYR B 1 27 ? 34.299 14.065 14.544 1.00 15.43 26 TYR B N 1
ATOM 847 C CA . TYR B 1 27 ? 35.044 15.171 13.960 1.00 14.99 26 TYR B CA 1
ATOM 848 C C . TYR B 1 27 ? 35.686 14.858 12.615 1.00 14.29 26 TYR B C 1
ATOM 849 O O . TYR B 1 27 ? 35.821 15.749 11.778 1.00 11.19 26 TYR B O 1
ATOM 858 N N . GLU B 1 28 ? 36.068 13.599 12.400 1.00 12.26 27 GLU B N 1
ATOM 859 C CA . GLU B 1 28 ? 36.690 13.186 11.139 1.00 15.65 27 GLU B CA 1
ATOM 860 C C . GLU B 1 28 ? 35.728 13.342 9.975 1.00 21.67 27 GLU B C 1
ATOM 861 O O . GLU B 1 28 ? 36.072 13.884 8.905 1.00 11.19 27 GLU B O 1
ATOM 867 N N . GLU B 1 29 ? 34.523 12.826 10.197 1.00 14.16 28 GLU B N 1
ATOM 868 C CA . GLU B 1 29 ? 33.439 12.911 9.237 1.00 15.40 28 GLU B CA 1
ATOM 869 C C . GLU B 1 29 ? 33.007 14.363 9.025 1.00 14.49 28 GLU B C 1
ATOM 870 O O . GLU B 1 29 ? 32.758 14.769 7.898 1.00 14.16 28 GLU B O 1
ATOM 876 N N . ALA B 1 30 ? 32.917 15.131 10.110 1.00 12.85 29 ALA B N 1
ATOM 877 C CA . ALA B 1 30 ? 32.577 16.554 10.036 1.00 10.65 29 ALA B CA 1
ATOM 878 C C . ALA B 1 30 ? 33.561 17.350 9.170 1.00 13.19 29 ALA B C 1
ATOM 879 O O . ALA B 1 30 ? 33.157 18.174 8.351 1.00 9.53 29 ALA B O 1
ATOM 881 N N . TYR B 1 31 ? 34.855 17.110 9.362 1.00 11.62 30 TYR B N 1
ATOM 882 C CA . TYR B 1 31 ? 35.887 17.792 8.572 1.00 12.79 30 TYR B CA 1
ATOM 883 C C . TYR B 1 31 ? 35.666 17.573 7.075 1.00 12.07 30 TYR B C 1
ATOM 884 O O . TYR B 1 31 ? 35.675 18.521 6.285 1.00 12.77 30 TYR B O 1
ATOM 893 N N . THR B 1 32 ? 35.450 16.320 6.690 1.00 11.00 31 THR B N 1
ATOM 894 C CA . THR B 1 32 ? 35.193 15.978 5.299 1.00 13.35 31 THR B CA 1
ATOM 895 C C . THR B 1 32 ? 33.890 16.605 4.785 1.00 12.87 31 THR B C 1
ATOM 896 O O . THR B 1 32 ? 33.832 17.161 3.695 1.00 12.05 31 THR B O 1
ATOM 900 N N . ALA B 1 33 ? 32.838 16.507 5.575 1.00 9.86 32 ALA B N 1
ATOM 901 C CA . ALA B 1 33 ? 31.571 17.103 5.186 1.00 12.15 32 ALA B CA 1
ATOM 902 C C . ALA B 1 33 ? 31.661 18.639 5.019 1.00 11.22 32 ALA B C 1
ATOM 903 O O . ALA B 1 33 ? 31.072 19.198 4.087 1.00 6.64 32 ALA B O 1
ATOM 905 N N . TYR B 1 34 ? 32.408 19.323 5.894 1.00 12.04 33 TYR B N 1
ATOM 906 C CA . TYR B 1 34 ? 32.590 20.772 5.742 1.00 9.85 33 TYR B CA 1
ATOM 907 C C . TYR B 1 34 ? 33.227 21.082 4.379 1.00 11.58 33 TYR B C 1
ATOM 908 O O . TYR B 1 34 ? 32.745 21.946 3.649 1.00 9.79 33 TYR B O 1
ATOM 917 N N . TYR B 1 35 ? 34.295 20.370 4.025 1.00 7.36 34 TYR B N 1
ATOM 918 C CA . TYR B 1 35 ? 35.005 20.683 2.783 1.00 10.33 34 TYR B CA 1
ATOM 919 C C . TYR B 1 35 ? 34.184 20.305 1.553 1.00 10.26 34 TYR B C 1
ATOM 920 O O . TYR B 1 35 ? 34.277 20.970 0.528 1.00 12.45 34 TYR B O 1
ATOM 929 N N . ASN B 1 36 ? 33.384 19.244 1.650 1.00 8.83 35 ASN B N 1
ATOM 930 C CA A ASN B 1 36 ? 32.458 18.895 0.576 0.53 11.05 35 ASN B CA 1
ATOM 931 C CA B ASN B 1 36 ? 32.467 18.901 0.568 0.47 11.07 35 ASN B CA 1
ATOM 932 C C . ASN B 1 36 ? 31.541 20.080 0.316 1.00 12.92 35 ASN B C 1
ATOM 933 O O . ASN B 1 36 ? 31.313 20.480 -0.835 1.00 10.98 35 ASN B O 1
ATOM 942 N N . GLY B 1 37 ? 31.018 20.640 1.408 1.00 10.69 36 GLY B N 1
ATOM 943 C CA . GLY B 1 37 ? 30.150 21.798 1.346 1.00 8.95 36 GLY B CA 1
ATOM 944 C C . GLY B 1 37 ? 30.862 23.024 0.800 1.00 9.09 36 GLY B C 1
ATOM 945 O O . GLY B 1 37 ? 30.289 23.751 -0.008 1.00 8.71 36 GLY B O 1
ATOM 946 N N . LEU B 1 38 ? 32.105 23.253 1.231 1.00 8.04 37 LEU B N 1
ATOM 947 C CA . LEU B 1 38 ? 32.911 24.357 0.721 1.00 7.45 37 LEU B CA 1
ATOM 948 C C . LEU B 1 38 ? 33.078 24.272 -0.795 1.00 11.58 37 LEU B C 1
ATOM 949 O O . LEU B 1 38 ? 33.085 25.297 -1.480 1.00 10.69 37 LEU B O 1
ATOM 954 N N . ASP B 1 39 ? 33.238 23.055 -1.318 1.00 11.34 38 ASP B N 1
ATOM 955 C CA . ASP B 1 39 ? 33.357 22.882 -2.764 1.00 12.40 38 ASP B CA 1
ATOM 956 C C . ASP B 1 39 ? 32.143 23.488 -3.472 1.00 9.32 38 ASP B C 1
ATOM 957 O O . ASP B 1 39 ? 32.273 24.216 -4.458 1.00 8.35 38 ASP B O 1
ATO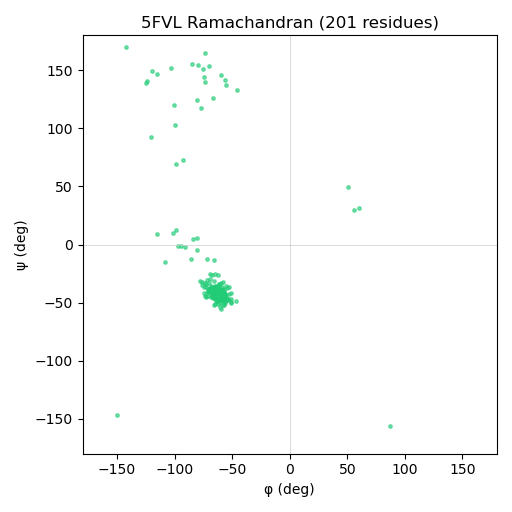M 962 N N . TYR B 1 40 ? 30.956 23.196 -2.962 1.00 10.21 39 TYR B N 1
ATOM 963 C CA . TYR B 1 40 ? 29.738 23.675 -3.616 1.00 10.26 39 TYR B CA 1
ATOM 964 C C . TYR B 1 40 ? 29.497 25.174 -3.354 1.00 10.36 39 TYR B C 1
ATOM 965 O O . TYR B 1 40 ? 29.004 25.898 -4.223 1.00 9.89 39 TYR B O 1
ATOM 974 N N . LEU B 1 41 ? 29.849 25.642 -2.162 1.00 7.77 40 LEU B N 1
ATOM 975 C CA . LEU B 1 41 ? 29.742 27.067 -1.852 1.00 8.30 40 LEU B CA 1
ATOM 976 C C . LEU B 1 41 ? 30.668 27.888 -2.727 1.00 12.75 40 LEU B C 1
ATOM 977 O O . LEU B 1 41 ? 30.326 28.996 -3.142 1.00 13.35 40 LEU B O 1
ATOM 982 N N . MET B 1 42 ? 31.847 27.343 -3.007 1.00 11.37 41 MET B N 1
ATOM 983 C CA . MET B 1 42 ? 32.793 27.986 -3.907 1.00 15.83 41 MET B CA 1
ATOM 984 C C . MET B 1 42 ? 32.144 28.168 -5.268 1.00 19.21 41 MET B C 1
ATOM 985 O O . MET B 1 42 ? 32.182 29.258 -5.840 1.00 15.62 41 MET B O 1
ATOM 990 N N . LEU B 1 43 ? 31.524 27.102 -5.768 1.00 11.75 42 LEU B N 1
ATOM 991 C CA . LEU B 1 43 ? 30.818 27.163 -7.038 1.00 13.24 42 LEU B CA 1
ATOM 992 C C . LEU B 1 43 ? 29.707 28.213 -6.975 1.00 16.09 42 LEU B C 1
ATOM 993 O O . LEU B 1 43 ? 29.551 29.004 -7.909 1.00 17.51 42 LEU B O 1
ATOM 998 N N . ALA B 1 44 ? 28.973 28.237 -5.865 1.00 10.96 43 ALA B N 1
ATOM 999 C CA . ALA B 1 44 ? 27.866 29.176 -5.664 1.00 12.39 43 ALA B CA 1
ATOM 1000 C C . ALA B 1 44 ? 28.355 30.616 -5.805 1.00 18.58 43 ALA B C 1
ATOM 1001 O O . ALA B 1 44 ? 27.699 31.451 -6.420 1.00 14.71 43 ALA B O 1
ATOM 1003 N N . LEU B 1 45 ? 29.524 30.892 -5.240 1.00 17.37 44 LEU B N 1
ATOM 1004 C CA . LEU B 1 45 ? 30.211 32.168 -5.445 1.00 18.04 44 LEU B CA 1
ATOM 1005 C C . LEU B 1 45 ? 30.550 32.484 -6.907 1.00 22.51 44 LEU B C 1
ATOM 1006 O O . LEU B 1 45 ? 30.459 33.636 -7.334 1.00 27.38 44 LEU B O 1
ATOM 1011 N N . LYS B 1 46 ? 30.963 31.486 -7.678 1.00 18.95 45 LYS B N 1
ATOM 1012 C CA . LYS B 1 46 ? 31.297 31.740 -9.078 1.00 21.41 45 LYS B CA 1
ATOM 1013 C C . LYS B 1 46 ? 30.083 32.234 -9.860 1.00 30.49 45 LYS B C 1
ATOM 1014 O O . LYS B 1 46 ? 30.228 32.952 -10.854 1.00 24.29 45 LYS B O 1
ATOM 1020 N N . TYR B 1 47 ? 28.892 31.862 -9.400 1.00 21.73 46 TYR B N 1
ATOM 1021 C CA . TYR B 1 47 ? 27.666 32.128 -10.143 1.00 20.95 46 TYR B CA 1
ATOM 1022 C C . TYR B 1 47 ? 26.790 33.211 -9.524 1.00 26.09 46 TYR B C 1
ATOM 1023 O O . TYR B 1 47 ? 25.887 33.723 -10.176 1.00 26.54 46 TYR B O 1
ATOM 1032 N N . GLU B 1 48 ? 27.053 33.564 -8.272 1.00 23.93 47 GLU B N 1
ATOM 1033 C CA . GLU B 1 48 ? 26.194 34.518 -7.598 1.00 25.03 47 GLU B CA 1
ATOM 1034 C C . GLU B 1 48 ? 26.334 35.875 -8.267 1.00 25.23 47 GLU B C 1
ATOM 1035 O O . GLU B 1 48 ? 27.434 36.401 -8.436 1.00 26.27 47 GLU B O 1
ATOM 1041 N N . LYS B 1 49 ? 25.182 36.408 -8.650 1.00 30.43 48 LYS B N 1
ATOM 1042 C CA . LYS B 1 49 ? 25.058 37.598 -9.482 1.00 34.11 48 LYS B CA 1
ATOM 1043 C C . LYS B 1 49 ? 25.283 38.880 -8.686 1.00 25.66 48 LYS B C 1
ATOM 1044 O O . LYS B 1 49 ? 25.771 39.891 -9.200 1.00 30.02 48 LYS B O 1
ATOM 1050 N N . ASN B 1 50 ? 24.913 38.817 -7.416 1.00 21.45 49 ASN B N 1
ATOM 1051 C CA . ASN B 1 50 ? 24.881 39.971 -6.544 1.00 23.37 49 ASN B CA 1
ATOM 1052 C C . ASN B 1 50 ? 26.119 40.023 -5.641 1.00 22.02 49 ASN B C 1
ATOM 1053 O O . ASN B 1 50 ? 26.341 39.102 -4.852 1.00 21.23 49 ASN B O 1
ATOM 1058 N N . PRO B 1 51 ? 26.917 41.101 -5.746 1.00 21.89 50 PRO B N 1
ATOM 1059 C CA . PRO B 1 51 ? 28.109 41.285 -4.899 1.00 21.75 50 PRO B CA 1
ATOM 1060 C C . PRO B 1 51 ? 27.844 41.222 -3.385 1.00 19.52 50 PRO B C 1
ATOM 1061 O O . PRO B 1 51 ? 28.718 40.737 -2.663 1.00 18.80 50 PRO B O 1
ATOM 1065 N N . LYS B 1 52 ? 26.701 41.713 -2.896 1.00 20.79 51 LYS B N 1
ATOM 1066 C CA . LYS B 1 52 ? 26.443 41.609 -1.463 1.00 19.05 51 LYS B CA 1
ATOM 1067 C C . LYS B 1 52 ? 26.111 40.161 -1.107 1.00 22.66 51 LYS B C 1
ATOM 1068 O O . LYS B 1 52 ? 26.501 39.681 -0.030 1.00 22.94 51 LYS B O 1
ATOM 1074 N N . SER B 1 53 ? 25.400 39.466 -2.001 1.00 22.92 52 SER B N 1
ATOM 1075 C CA . SER B 1 53 ? 25.044 38.077 -1.748 1.00 22.92 52 SER B CA 1
ATOM 1076 C C . SER B 1 53 ? 26.324 37.286 -1.654 1.00 13.78 52 SER B C 1
ATOM 1077 O O . SER B 1 53 ? 26.486 36.479 -0.743 1.00 19.90 52 SER B O 1
ATOM 1080 N N . LYS B 1 54 ? 27.235 37.552 -2.588 1.00 18.72 53 LYS B N 1
ATOM 1081 C CA . LYS B 1 54 ? 28.581 36.982 -2.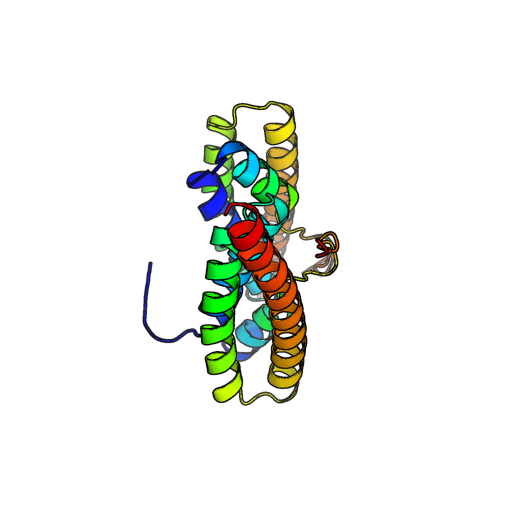573 1.00 24.86 53 LYS B CA 1
ATOM 1082 C C . LYS B 1 54 ? 29.296 37.153 -1.237 1.00 25.70 53 LYS B C 1
ATOM 1083 O O . LYS B 1 54 ? 29.854 36.191 -0.706 1.00 18.93 53 LYS B O 1
ATOM 1089 N N . ASP B 1 55 ? 29.289 38.376 -0.706 1.00 25.56 54 ASP B N 1
ATOM 1090 C CA . ASP B 1 55 ? 29.939 38.661 0.580 1.00 24.57 54 ASP B CA 1
ATOM 1091 C C . ASP B 1 55 ? 29.306 37.898 1.738 1.00 17.44 54 ASP B C 1
ATOM 1092 O O . ASP B 1 55 ? 29.988 37.493 2.663 1.00 17.05 54 ASP B O 1
ATOM 1097 N N . LEU B 1 56 ? 27.994 37.727 1.701 1.00 16.05 55 LEU B N 1
ATOM 1098 C CA . LEU B 1 56 ? 27.330 36.939 2.727 1.00 15.60 55 LEU B CA 1
ATOM 1099 C C . LEU B 1 56 ? 27.724 35.468 2.631 1.00 18.69 55 LEU B C 1
ATOM 1100 O O . LEU B 1 56 ? 27.928 34.808 3.644 1.00 16.98 55 LEU B O 1
ATOM 1105 N N . ILE B 1 57 ? 27.812 34.951 1.411 1.00 16.25 56 ILE B N 1
ATOM 1106 C CA . ILE B 1 57 ? 28.225 33.562 1.214 1.00 16.25 56 ILE B CA 1
ATOM 1107 C C . ILE B 1 57 ? 29.717 33.401 1.538 1.00 14.60 56 ILE B C 1
ATOM 1108 O O . ILE B 1 57 ? 30.121 32.404 2.149 1.00 13.24 56 ILE B O 1
ATOM 1113 N N . ARG B 1 58 ? 30.528 34.381 1.143 1.00 14.11 57 ARG B N 1
ATOM 1114 C CA . ARG B 1 58 ? 31.961 34.367 1.444 1.00 17.47 57 ARG B CA 1
ATOM 1115 C C . ARG B 1 58 ? 32.191 34.291 2.946 1.00 14.58 57 ARG B C 1
ATOM 1116 O O . ARG B 1 58 ? 33.000 33.493 3.419 1.00 12.69 57 ARG B O 1
ATOM 1124 N N . ALA B 1 59 ? 31.468 35.132 3.682 1.00 12.28 58 ALA B N 1
ATOM 1125 C CA . ALA B 1 59 ? 31.569 35.173 5.137 1.00 13.97 58 ALA B CA 1
ATOM 1126 C C . ALA B 1 59 ? 31.287 33.804 5.759 1.00 17.85 58 ALA B C 1
ATOM 1127 O O . ALA B 1 59 ? 32.032 33.361 6.642 1.00 11.02 58 ALA B O 1
ATOM 1129 N N . LYS B 1 60 ? 30.228 33.133 5.299 1.00 8.65 59 LYS B N 1
ATOM 1130 C CA . LYS B 1 60 ? 29.870 31.835 5.857 1.00 7.38 59 LYS B CA 1
ATOM 1131 C C . LYS B 1 60 ? 30.861 30.752 5.443 1.00 8.79 59 LYS B C 1
ATOM 1132 O O . LYS B 1 60 ? 31.235 29.919 6.263 1.00 6.56 59 LYS B O 1
ATOM 1138 N N . PHE B 1 61 ? 31.270 30.767 4.178 1.00 9.29 60 PHE B N 1
ATOM 1139 C CA . PHE B 1 61 ? 32.340 29.901 3.676 1.00 11.18 60 PHE B CA 1
ATOM 1140 C C . PHE B 1 61 ? 33.546 29.919 4.608 1.00 12.33 60 PHE B C 1
ATOM 1141 O O . PHE B 1 61 ? 34.101 28.868 4.962 1.00 7.17 60 PHE B O 1
ATOM 1149 N N . THR B 1 62 ? 33.957 31.133 4.966 1.00 10.57 61 THR B N 1
ATOM 1150 C CA . THR B 1 62 ? 35.153 31.349 5.762 1.00 11.36 61 THR B CA 1
ATOM 1151 C C . THR B 1 62 ? 34.938 30.843 7.171 1.00 11.46 61 THR B C 1
ATOM 1152 O O . THR B 1 62 ? 35.832 30.248 7.779 1.00 12.36 61 THR B O 1
ATOM 1156 N N . GLU B 1 63 ? 33.728 31.029 7.671 1.00 8.01 62 GLU B N 1
ATOM 1157 C CA . GLU B 1 63 ? 33.381 30.537 8.981 1.00 8.69 62 GLU B CA 1
ATOM 1158 C C . GLU B 1 63 ? 33.429 28.987 9.037 1.00 14.33 62 GLU B C 1
ATOM 1159 O O . GLU B 1 63 ? 33.971 28.401 9.977 1.00 11.68 62 GLU B O 1
ATOM 1165 N N . TYR B 1 64 ? 32.896 28.330 8.015 1.00 8.24 63 TYR B N 1
ATOM 1166 C CA . TYR B 1 64 ? 32.914 26.876 7.952 1.00 8.51 63 TYR B CA 1
ATOM 1167 C C . TYR B 1 64 ? 34.347 26.364 7.798 1.00 10.68 63 TYR B C 1
ATOM 1168 O O . TYR B 1 64 ? 34.733 25.394 8.434 1.00 10.27 63 TYR B O 1
ATOM 1177 N N . LEU B 1 65 ? 35.110 27.018 6.931 1.00 8.77 64 LEU B N 1
ATOM 1178 C CA . LEU B 1 65 ? 36.544 26.765 6.785 1.00 11.24 64 LEU B CA 1
ATOM 1179 C C . LEU B 1 65 ? 37.271 26.847 8.116 1.00 10.55 64 LEU B C 1
ATOM 1180 O O . LEU B 1 65 ? 38.075 25.975 8.442 1.00 10.14 64 LEU B O 1
ATOM 1185 N N . ASN B 1 66 ? 37.001 27.903 8.881 1.00 9.47 65 ASN B N 1
ATOM 1186 C CA . ASN B 1 66 ? 37.691 28.087 10.145 1.00 12.71 65 ASN B CA 1
ATOM 1187 C C . ASN B 1 66 ? 37.360 26.956 11.105 1.00 11.89 65 ASN B C 1
ATOM 1188 O O . ASN B 1 66 ? 38.257 26.418 11.759 1.00 14.35 65 ASN B O 1
ATOM 1193 N N . ARG B 1 67 ? 36.091 26.568 11.174 1.00 11.93 66 ARG B N 1
ATOM 1194 C CA . ARG B 1 67 ? 35.718 25.443 12.020 1.00 12.55 66 ARG B CA 1
ATOM 1195 C C . ARG B 1 67 ? 36.385 24.166 11.537 1.00 11.58 66 ARG B C 1
ATOM 1196 O O . ARG B 1 67 ? 36.898 23.392 12.346 1.00 14.21 66 ARG B O 1
ATOM 1204 N N . ALA B 1 68 ? 36.377 23.928 10.222 1.00 11.65 67 ALA B N 1
ATOM 1205 C CA . ALA B 1 68 ? 36.937 22.674 9.699 1.00 8.74 67 ALA B CA 1
ATOM 1206 C C . ALA B 1 68 ? 38.440 22.573 9.980 1.00 10.36 67 ALA B C 1
ATOM 1207 O O . ALA B 1 68 ? 38.958 21.491 10.277 1.00 12.63 67 ALA B O 1
ATOM 1209 N N . GLU B 1 69 ? 39.136 23.697 9.921 1.00 9.47 68 GLU B N 1
ATOM 1210 C CA . GLU B 1 69 ? 40.571 23.687 10.192 1.00 12.62 68 GLU B CA 1
ATOM 1211 C C . GLU B 1 69 ? 40.843 23.517 11.684 1.00 16.71 68 GLU B C 1
ATOM 1212 O O . GLU B 1 69 ? 41.836 22.905 12.076 1.00 13.44 68 GLU B O 1
ATOM 1218 N N . GLN B 1 70 ? 39.959 24.060 12.514 1.00 13.31 69 GLN B N 1
ATOM 1219 C CA . GLN B 1 70 ? 40.081 23.866 13.956 1.00 19.79 69 GLN B CA 1
ATOM 1220 C C . GLN B 1 70 ? 39.973 22.376 14.275 1.00 18.14 69 GLN B C 1
ATOM 1221 O O . GLN B 1 70 ? 40.780 21.832 15.034 1.00 21.11 69 GLN B O 1
ATOM 1227 N N . LEU B 1 71 ? 38.977 21.728 13.676 1.00 11.78 70 LEU B N 1
ATOM 1228 C CA . LEU B 1 71 ? 38.764 20.290 13.817 1.00 12.62 70 LEU B CA 1
ATOM 1229 C C . LEU B 1 71 ? 39.999 19.497 13.396 1.00 13.10 70 LEU B C 1
ATOM 1230 O O . LEU B 1 71 ? 40.489 18.647 14.134 1.00 16.52 70 LEU B O 1
ATOM 1235 N N . LYS B 1 72 ? 40.482 19.785 12.199 1.00 10.10 71 LYS B N 1
ATOM 1236 C CA . LYS B 1 72 ? 41.666 19.140 11.641 1.00 14.21 71 LYS B CA 1
ATOM 1237 C C . LYS B 1 72 ? 42.848 19.194 12.612 1.00 12.69 71 LYS B C 1
ATOM 1238 O O . LYS B 1 72 ? 43.465 18.168 12.894 1.00 13.18 71 LYS B O 1
ATOM 1244 N N . LYS B 1 73 ? 43.138 20.392 13.125 1.00 12.10 72 LYS B N 1
ATOM 1245 C CA . LYS B 1 73 ? 44.232 20.599 14.073 1.00 14.72 72 LYS B CA 1
ATOM 1246 C C . LYS B 1 73 ? 44.052 19.733 15.323 1.00 18.27 72 LYS B C 1
ATOM 1247 O O . LYS B 1 73 ? 45.001 19.103 15.801 1.00 14.03 72 LYS B O 1
ATOM 1253 N N . HIS B 1 74 ? 42.824 19.694 15.832 1.00 16.70 73 HIS B N 1
ATOM 1254 C CA . HIS B 1 74 ? 42.477 18.816 16.942 1.00 18.72 73 HIS B CA 1
ATOM 1255 C C . HIS B 1 74 ? 42.738 17.345 16.634 1.00 16.66 73 HIS B C 1
ATOM 1256 O O . HIS B 1 74 ? 43.314 16.631 17.456 1.00 20.28 73 HIS B O 1
ATOM 1263 N N . LEU B 1 75 ? 42.304 16.887 15.462 1.00 13.36 74 LEU B N 1
ATOM 1264 C CA . LEU B 1 75 ? 42.440 15.484 15.105 1.00 14.38 74 LEU B CA 1
ATOM 1265 C C . LEU B 1 75 ? 43.905 15.098 14.943 1.00 19.48 74 LEU B C 1
ATOM 1266 O O . LEU B 1 75 ? 44.305 13.988 15.292 1.00 15.66 74 LEU B O 1
ATOM 1271 N N . GLU B 1 76 ? 44.696 16.007 14.381 1.00 12.27 75 GLU B N 1
ATOM 1272 C CA . GLU B 1 76 ? 46.107 15.734 14.173 1.00 14.84 75 GLU B CA 1
ATOM 1273 C C . GLU B 1 76 ? 46.834 15.725 15.506 1.00 13.49 75 GLU B C 1
ATOM 1274 O O . GLU B 1 76 ? 47.646 14.845 15.756 1.00 15.24 75 GLU B O 1
ATOM 1280 N N . SER B 1 77 ? 46.534 16.699 16.360 1.00 13.63 76 SER B N 1
ATOM 1281 C CA . SER B 1 77 ? 47.120 16.760 17.698 1.00 17.82 76 SER B CA 1
ATOM 1282 C C . SER B 1 77 ? 46.746 15.532 18.509 1.00 18.81 76 SER B C 1
ATOM 1283 O O . SER B 1 77 ? 47.555 15.009 19.277 1.00 19.40 76 SER B O 1
ATOM 1286 N N . GLU B 1 78 ? 45.508 15.083 18.349 1.00 15.46 77 GLU B N 1
ATOM 1287 C CA . GLU B 1 78 ? 45.050 13.887 19.035 1.00 20.30 77 GLU B CA 1
ATOM 1288 C C . GLU B 1 78 ? 45.871 12.665 18.630 1.00 18.47 77 GLU B C 1
ATOM 1289 O O . GLU B 1 78 ? 46.322 11.893 19.479 1.00 17.57 77 GLU B O 1
ATOM 1295 N N . GLU B 1 79 ? 46.059 12.492 17.329 1.00 11.63 78 GLU B N 1
ATOM 1296 C CA . GLU B 1 79 ? 46.770 11.335 16.836 1.00 19.20 78 GLU B CA 1
ATOM 1297 C C . GLU B 1 79 ? 48.251 11.392 17.212 1.00 19.59 78 GLU B C 1
ATOM 1298 O O . GLU B 1 79 ? 48.851 10.360 17.502 1.00 16.40 78 GLU B O 1
ATOM 1304 N N . ALA B 1 80 ? 48.830 12.593 17.215 1.00 17.06 79 ALA B N 1
ATOM 1305 C CA . ALA B 1 80 ? 50.233 12.763 17.593 1.00 16.85 79 ALA B CA 1
ATOM 1306 C C . ALA B 1 80 ? 50.445 12.397 19.052 1.00 19.94 79 ALA B C 1
ATOM 1307 O O . ALA B 1 80 ? 51.542 12.022 19.457 1.00 16.05 79 ALA B O 1
ATOM 1309 N N . ASN B 1 81 ? 49.389 12.504 19.848 1.00 14.82 80 ASN B N 1
ATOM 1310 C CA . ASN B 1 81 ? 49.489 12.136 21.249 1.00 20.68 80 ASN B CA 1
ATOM 1311 C C . ASN B 1 81 ? 49.143 10.676 21.521 1.00 22.43 80 ASN B C 1
ATOM 1312 O O . ASN B 1 81 ? 49.254 10.214 22.651 1.00 24.95 80 ASN B O 1
ATOM 1317 N N . ALA B 1 82 ? 48.753 9.942 20.482 1.00 18.39 81 ALA B N 1
ATOM 1318 C CA . ALA B 1 82 ? 48.478 8.520 20.626 1.00 18.63 81 ALA B CA 1
ATOM 1319 C C . ALA B 1 82 ? 49.765 7.716 20.536 1.00 28.95 81 ALA B C 1
ATOM 1320 O O . ALA B 1 82 ? 50.026 6.870 21.387 1.00 30.17 81 ALA B O 1
ATOM 1322 N N . MET C 2 1 ? 6.531 32.436 -8.766 1.00 33.40 169 MET C N 1
ATOM 1323 C CA . MET C 2 1 ? 7.660 31.679 -8.234 1.00 34.70 169 MET C CA 1
ATOM 1324 C C . MET C 2 1 ? 8.992 32.358 -8.550 1.00 28.36 169 MET C C 1
ATOM 1325 O O . MET C 2 1 ? 9.516 32.212 -9.652 1.00 33.25 169 MET C O 1
ATOM 1330 N N . ASN C 2 2 ? 9.536 33.086 -7.576 1.00 21.31 170 ASN C N 1
ATOM 1331 C CA . ASN C 2 2 ? 10.751 33.855 -7.778 1.00 21.59 170 ASN C CA 1
ATOM 1332 C C . ASN C 2 2 ? 12.003 33.153 -7.254 1.00 23.38 170 ASN C C 1
ATOM 1333 O O . ASN C 2 2 ? 12.273 33.176 -6.056 1.00 22.15 170 ASN C O 1
ATOM 1338 N N . PRO C 2 3 ? 12.795 32.572 -8.161 1.00 23.44 171 PRO C N 1
ATOM 1339 C CA . PRO C 2 3 ? 13.992 31.794 -7.813 1.00 25.96 171 PRO C CA 1
ATOM 1340 C C . PRO C 2 3 ? 15.117 32.636 -7.202 1.00 25.25 171 PRO C C 1
ATOM 1341 O O . PRO 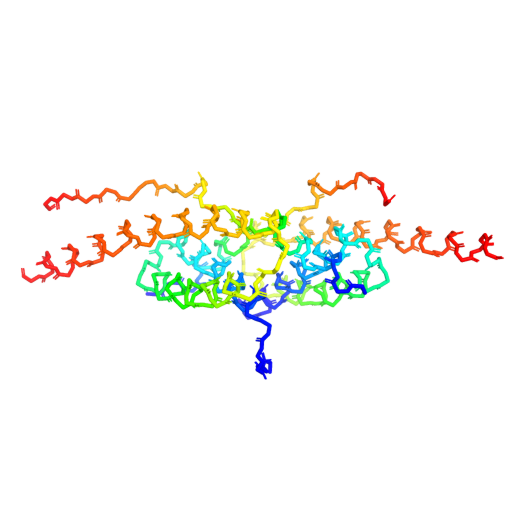C 2 3 ? 15.943 32.110 -6.441 1.00 22.39 171 PRO C O 1
ATOM 1345 N N . GLU C 2 4 ? 15.155 33.923 -7.530 1.00 21.62 172 GLU C N 1
ATOM 1346 C CA . GLU C 2 4 ? 16.174 34.816 -6.984 1.00 24.31 172 GLU C CA 1
ATOM 1347 C C . GLU C 2 4 ? 15.863 35.141 -5.528 1.00 23.76 172 GLU C C 1
ATOM 1348 O O . GLU C 2 4 ? 16.752 35.188 -4.675 1.00 21.80 172 GLU C O 1
ATOM 1354 N N . LYS C 2 5 ? 14.582 35.372 -5.265 1.00 18.88 173 LYS C N 1
ATOM 1355 C CA . LYS C 2 5 ? 14.072 35.569 -3.919 1.00 19.34 173 LYS C CA 1
ATOM 1356 C C . LYS C 2 5 ? 14.345 34.349 -3.023 1.00 19.76 173 LYS C C 1
ATOM 1357 O O . LYS C 2 5 ? 14.693 34.493 -1.853 1.00 18.27 173 LYS C O 1
ATOM 1363 N N . MET C 2 6 ? 14.185 33.150 -3.575 1.00 15.34 174 MET C N 1
ATOM 1364 C CA . MET C 2 6 ? 14.450 31.935 -2.809 1.00 19.89 174 MET C CA 1
ATOM 1365 C C . MET C 2 6 ? 15.950 31.823 -2.545 1.00 17.40 174 MET C C 1
ATOM 1366 O O . MET C 2 6 ? 16.368 31.448 -1.448 1.00 19.59 174 MET C O 1
ATOM 1371 N N . ASN C 2 7 ? 16.764 32.177 -3.533 1.00 15.11 175 ASN C N 1
ATOM 1372 C CA . ASN C 2 7 ? 18.208 32.192 -3.327 1.00 16.95 175 ASN C CA 1
ATOM 1373 C C . ASN C 2 7 ? 18.626 33.147 -2.216 1.00 17.72 175 ASN C C 1
ATOM 1374 O O . ASN C 2 7 ? 19.503 32.833 -1.417 1.00 15.70 175 ASN C O 1
ATOM 1379 N N . ASN C 2 8 ? 17.990 34.310 -2.151 1.00 19.91 176 ASN C N 1
ATOM 1380 C CA . ASN C 2 8 ? 18.312 35.269 -1.100 1.00 22.44 176 ASN C CA 1
ATOM 1381 C C . ASN C 2 8 ? 17.931 34.758 0.284 1.00 17.44 176 ASN C C 1
ATOM 1382 O O . ASN C 2 8 ? 18.657 34.992 1.259 1.00 12.20 176 ASN C O 1
ATOM 1387 N N . ALA C 2 9 ? 16.802 34.061 0.374 1.00 12.87 177 ALA C N 1
ATOM 1388 C CA . ALA C 2 9 ? 16.399 33.443 1.631 1.00 15.83 177 ALA C CA 1
ATOM 1389 C C . ALA C 2 9 ? 17.396 32.362 2.084 1.00 20.07 177 ALA C C 1
ATOM 1390 O O . ALA C 2 9 ? 17.821 32.342 3.250 1.00 15.79 177 ALA C O 1
ATOM 1392 N N . LYS C 2 10 ? 17.750 31.466 1.161 1.00 16.31 178 LYS C N 1
ATOM 1393 C CA . LYS C 2 10 ? 18.731 30.415 1.414 1.00 15.52 178 LYS C CA 1
ATOM 1394 C C . LYS C 2 10 ? 20.009 31.001 2.012 1.00 14.55 178 LYS C C 1
ATOM 1395 O O . LYS C 2 10 ? 20.531 30.498 3.011 1.00 17.10 178 LYS C O 1
ATOM 1401 N N . VAL C 2 11 ? 20.493 32.079 1.415 1.00 13.22 179 VAL C N 1
ATOM 1402 C CA . VAL C 2 11 ? 21.706 32.725 1.910 1.00 17.33 179 VAL C CA 1
ATOM 1403 C C . VAL C 2 11 ? 21.466 33.307 3.302 1.00 20.38 179 VAL C C 1
ATOM 1404 O O . VAL C 2 11 ? 22.304 33.152 4.197 1.00 17.09 179 VAL C O 1
ATOM 1408 N N . ALA C 2 12 ? 20.316 33.961 3.486 1.00 16.63 180 ALA C N 1
ATOM 1409 C CA . ALA C 2 12 ? 19.977 34.584 4.767 1.00 18.04 180 ALA C CA 1
ATOM 1410 C C . ALA C 2 12 ? 19.926 33.566 5.901 1.00 19.93 180 ALA C C 1
ATOM 1411 O O . ALA C 2 12 ? 20.254 33.880 7.050 1.00 23.84 180 ALA C O 1
ATOM 1413 N N . ASN C 2 13 ? 19.515 32.348 5.577 1.00 15.26 181 ASN C N 1
ATOM 1414 C CA . ASN C 2 13 ? 19.325 31.322 6.590 1.00 16.45 181 ASN C CA 1
ATOM 1415 C C . ASN C 2 13 ? 20.454 30.291 6.704 1.00 15.36 181 ASN C C 1
ATOM 1416 O O . ASN C 2 13 ? 20.295 29.298 7.405 1.00 13.18 181 ASN C O 1
ATOM 1421 N N . MET C 2 14 ? 21.579 30.528 6.033 1.00 16.44 182 MET C N 1
ATOM 1422 C CA . MET C 2 14 ? 22.724 29.613 6.127 1.00 13.09 182 MET C CA 1
ATOM 1423 C C . MET C 2 14 ? 23.117 29.441 7.593 1.00 24.50 182 MET C C 1
ATOM 1424 O O . MET C 2 14 ? 23.161 30.428 8.345 1.00 16.38 182 MET C O 1
ATOM 1429 N N . PRO C 2 15 ? 23.405 28.194 8.009 1.00 18.12 183 PRO C N 1
ATOM 1430 C CA . PRO C 2 15 ? 23.609 27.941 9.438 1.00 13.81 183 PRO C CA 1
ATOM 1431 C C . PRO C 2 15 ? 24.910 28.566 9.960 1.00 14.99 183 PRO C C 1
ATOM 1432 O O . PRO C 2 15 ? 25.862 28.789 9.202 1.00 14.30 183 PRO C O 1
ATOM 1436 N N . SER C 2 16 ? 24.917 28.868 11.253 1.00 15.53 184 SER C N 1
ATOM 1437 C CA . SER C 2 16 ? 26.079 29.448 11.926 1.00 16.02 184 SER C CA 1
ATOM 1438 C C . SER C 2 16 ? 26.781 28.379 12.742 1.00 16.96 184 SER C C 1
ATOM 1439 O O . SER C 2 16 ? 26.158 27.411 13.177 1.00 16.62 184 SER C O 1
ATOM 1442 N N . THR C 2 17 ? 28.085 28.537 12.923 1.00 19.24 185 THR C N 1
ATOM 1443 C CA . THR C 2 17 ? 28.810 27.673 13.828 1.00 16.27 185 THR C CA 1
ATOM 1444 C C . THR C 2 17 ? 28.903 28.328 15.211 1.00 24.00 185 THR C C 1
ATOM 1445 O O . THR C 2 17 ? 29.444 27.727 16.132 1.00 20.06 185 THR C O 1
ATOM 1449 N N . GLU C 2 18 ? 28.358 29.544 15.357 1.00 18.46 186 GLU C N 1
ATOM 1450 C CA . GLU C 2 18 ? 28.511 30.320 16.599 1.00 25.42 186 GLU C CA 1
ATOM 1451 C C . GLU C 2 18 ? 27.985 29.567 17.822 1.00 20.41 186 GLU C C 1
ATOM 1452 O O . GLU C 2 18 ? 28.504 29.725 18.928 1.00 20.15 186 GLU C O 1
ATOM 1458 N N . GLY C 2 19 ? 26.957 28.751 17.622 1.00 16.03 187 GLY C N 1
ATOM 1459 C CA . GLY C 2 19 ? 26.394 27.968 18.707 1.00 21.03 187 GLY C CA 1
ATOM 1460 C C . GLY C 2 19 ? 27.147 26.690 19.057 1.00 23.83 187 GLY C C 1
ATOM 1461 O O . GLY C 2 19 ? 26.775 25.994 19.999 1.00 25.74 187 GLY C O 1
ATOM 1462 N N . LEU C 2 20 ? 28.185 26.360 18.294 1.00 22.37 188 LEU C N 1
ATOM 1463 C CA . LEU C 2 20 ? 28.998 25.170 18.571 1.00 20.33 188 LEU C CA 1
ATOM 1464 C C . LEU C 2 20 ? 29.991 25.472 19.695 1.00 26.51 188 LEU C C 1
ATOM 1465 O O . LEU C 2 20 ? 30.353 26.634 19.894 1.00 19.65 188 LEU C O 1
ATOM 1470 N N . PRO C 2 21 ? 30.436 24.435 20.431 1.00 19.61 189 PRO C N 1
ATOM 1471 C CA . PRO C 2 21 ? 31.528 24.615 21.393 1.00 27.71 189 PRO C CA 1
ATOM 1472 C C . PRO C 2 21 ? 32.669 25.410 20.760 1.00 25.45 189 PRO C C 1
ATOM 1473 O O . PRO C 2 21 ? 33.020 25.105 19.623 1.00 24.88 189 PRO C O 1
ATOM 1477 N N . SER C 2 22 ? 33.191 26.426 21.448 1.00 29.41 190 SER C N 1
ATOM 1478 C CA . SER C 2 22 ? 34.267 27.260 20.890 1.00 32.88 190 SER C CA 1
ATOM 1479 C C . SER C 2 22 ? 35.462 26.412 20.465 1.00 29.96 190 SER C C 1
ATOM 1480 O O . SER C 2 22 ? 36.042 26.625 19.399 1.00 31.53 190 SER C O 1
ATOM 1483 N N . LEU C 2 23 ? 35.821 25.449 21.308 1.00 29.34 191 LEU C N 1
ATOM 1484 C CA . LEU C 2 23 ? 36.899 24.515 21.007 1.00 30.25 191 LEU C CA 1
ATOM 1485 C C . LEU C 2 23 ? 36.292 23.108 20.996 1.00 32.12 191 LEU C C 1
ATOM 1486 O O . LEU C 2 23 ? 35.309 22.863 21.700 1.00 31.29 191 LEU C O 1
ATOM 1491 N N . PRO C 2 24 ? 36.845 22.193 20.179 1.00 27.52 192 PRO C N 1
ATOM 1492 C CA . PRO C 2 24 ? 36.287 20.839 20.038 1.00 30.32 192 PRO C CA 1
ATOM 1493 C C . PRO C 2 24 ? 36.242 20.073 21.356 1.00 34.61 192 PRO C C 1
ATOM 1494 O O . PRO C 2 24 ? 37.043 20.389 22.234 1.00 31.49 192 PRO C O 1
ATOM 1498 N N . ASN D 2 2 ? 28.876 6.218 15.538 1.00 33.99 170 ASN D N 1
ATOM 1499 C CA . ASN D 2 2 ? 28.090 6.319 16.765 1.00 29.09 170 ASN D CA 1
ATOM 1500 C C . ASN D 2 2 ? 26.664 6.811 16.484 1.00 26.31 170 ASN D C 1
ATOM 1501 O O . ASN D 2 2 ? 26.406 8.013 16.436 1.00 22.17 170 ASN D O 1
ATOM 1506 N N . PRO D 2 3 ? 25.730 5.874 16.288 1.00 24.57 171 PRO D N 1
ATOM 1507 C CA . PRO D 2 3 ? 24.356 6.248 15.935 1.00 27.37 171 PRO D CA 1
ATOM 1508 C C . PRO D 2 3 ? 23.647 7.099 16.994 1.00 24.66 171 PRO D C 1
ATOM 1509 O O . PRO D 2 3 ? 22.868 7.986 16.634 1.00 22.26 171 PRO D O 1
ATOM 1513 N N . GLU D 2 4 ? 23.914 6.834 18.271 1.00 20.64 172 GLU D N 1
ATOM 1514 C CA . GLU D 2 4 ? 23.251 7.553 19.353 1.00 24.35 172 GLU D CA 1
ATOM 1515 C C . GLU D 2 4 ? 23.588 9.044 19.311 1.00 21.09 172 GLU D C 1
ATOM 1516 O O . GLU D 2 4 ? 22.689 9.885 19.323 1.00 16.56 172 GLU D O 1
ATOM 1522 N N . LYS D 2 5 ? 24.883 9.355 19.241 1.00 16.67 173 LYS D N 1
ATOM 1523 C CA . LYS D 2 5 ? 25.357 10.737 19.237 1.00 19.32 173 LYS D CA 1
ATOM 1524 C C . LYS D 2 5 ? 24.898 11.488 17.983 1.00 13.27 173 LYS D C 1
ATOM 1525 O O . LYS D 2 5 ? 24.588 12.680 18.038 1.00 18.28 173 LYS D O 1
ATOM 1531 N N . MET D 2 6 ? 24.857 10.784 16.856 1.00 19.17 174 MET D N 1
ATOM 1532 C CA . MET D 2 6 ? 24.311 11.346 15.625 1.00 20.10 174 MET D CA 1
ATOM 1533 C C . MET D 2 6 ? 22.844 11.753 15.797 1.00 17.64 174 MET D C 1
ATOM 1534 O O . MET D 2 6 ? 22.463 12.894 15.529 1.00 12.45 174 MET D O 1
ATOM 1539 N N . ASN D 2 7 ? 22.029 10.793 16.226 1.00 15.98 175 ASN D N 1
ATOM 1540 C CA . ASN D 2 7 ? 20.607 11.038 16.441 1.00 14.59 175 ASN D CA 1
ATOM 1541 C C . ASN D 2 7 ? 20.385 12.207 17.391 1.00 12.71 175 ASN D C 1
ATOM 1542 O O . ASN D 2 7 ? 19.589 13.089 17.115 1.00 11.18 175 ASN D O 1
ATOM 1547 N N . ASN D 2 8 ? 21.114 12.219 18.502 1.00 15.24 176 ASN D N 1
ATOM 1548 C CA . ASN D 2 8 ? 20.999 13.293 19.483 1.00 18.20 176 ASN D CA 1
ATOM 1549 C C . ASN D 2 8 ? 21.359 14.649 18.883 1.00 13.58 176 ASN D C 1
ATOM 1550 O O . ASN D 2 8 ? 20.714 15.647 19.167 1.00 12.75 176 ASN D O 1
ATOM 1555 N N . ALA D 2 9 ? 22.395 14.671 18.048 1.00 13.27 177 ALA D N 1
ATOM 1556 C CA . ALA D 2 9 ? 22.841 15.900 17.410 1.00 11.00 177 ALA D CA 1
ATOM 1557 C C . ALA D 2 9 ? 21.794 16.443 16.431 1.00 11.09 177 ALA D C 1
ATOM 1558 O O . ALA D 2 9 ? 21.480 17.632 16.442 1.00 10.70 177 ALA D O 1
ATOM 1560 N N . LYS D 2 10 ? 21.247 15.561 15.603 1.00 9.93 178 LYS D N 1
ATOM 1561 C CA . LYS D 2 10 ? 20.231 15.954 14.640 1.00 11.29 178 LYS D CA 1
ATOM 1562 C C . LYS D 2 10 ? 19.044 16.587 15.353 1.00 10.82 178 LYS D C 1
ATOM 1563 O O . LYS D 2 10 ? 18.554 17.648 14.947 1.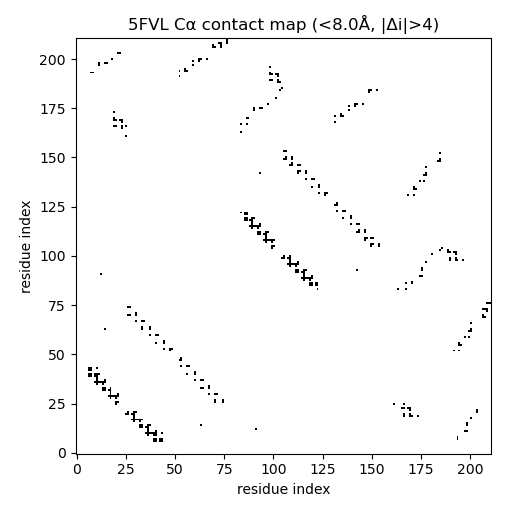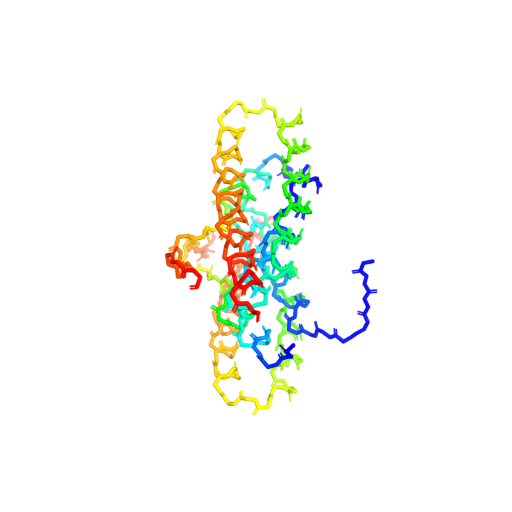00 11.47 178 LYS D O 1
ATOM 1569 N N . VAL D 2 11 ? 18.588 15.947 16.430 1.00 9.66 179 VAL D N 1
ATOM 1570 C CA . VAL D 2 11 ? 17.443 16.478 17.169 1.00 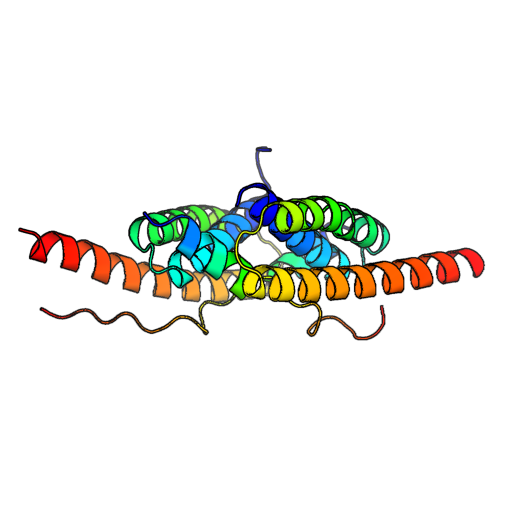10.56 179 VAL D CA 1
ATOM 1571 C C . VAL D 2 11 ? 17.783 17.842 17.767 1.00 12.36 179 VAL D C 1
ATOM 1572 O O . VAL D 2 11 ? 17.003 18.789 17.661 1.00 9.55 179 VAL D O 1
ATOM 1576 N N . ALA D 2 12 ? 18.961 17.927 18.380 1.00 10.65 180 ALA D N 1
ATOM 1577 C CA . ALA D 2 12 ? 19.436 19.160 19.001 1.00 13.77 180 ALA D CA 1
ATOM 1578 C C . ALA D 2 12 ? 19.416 20.335 18.030 1.00 14.76 180 ALA D C 1
ATOM 1579 O O . ALA D 2 12 ? 19.112 21.469 18.415 1.00 15.47 180 ALA D O 1
ATOM 1581 N N . ASN D 2 13 ? 19.742 20.057 16.770 1.00 12.46 181 ASN D N 1
ATOM 1582 C CA . ASN D 2 13 ? 19.936 21.108 15.776 1.00 11.04 181 ASN D CA 1
ATOM 1583 C C . ASN D 2 13 ? 18.751 21.358 14.855 1.00 11.74 181 ASN D C 1
ATOM 1584 O O . ASN D 2 13 ? 18.898 22.044 13.854 1.00 13.91 181 ASN D O 1
ATOM 1589 N N . MET D 2 14 ? 17.588 20.795 15.185 1.00 12.47 182 MET D N 1
ATOM 1590 C CA . MET D 2 14 ? 16.379 21.022 14.396 1.00 9.92 182 MET D CA 1
ATOM 1591 C C . MET D 2 14 ? 16.092 22.513 14.299 1.00 11.47 182 MET D C 1
ATOM 1592 O O . MET D 2 14 ? 16.273 23.236 15.271 1.00 12.69 182 MET D O 1
ATOM 1597 N N . PRO D 2 15 ? 15.630 22.970 13.127 1.00 10.20 183 PRO D N 1
ATOM 1598 C CA . PRO D 2 15 ? 15.475 24.407 12.893 1.00 15.04 183 PRO D CA 1
ATOM 1599 C C . PRO D 2 15 ? 14.280 24.979 13.635 1.00 16.03 183 PRO D C 1
ATOM 1600 O O . PRO D 2 15 ? 13.405 24.250 14.114 1.00 11.76 183 PRO D O 1
ATOM 1604 N N . SER D 2 16 ? 14.261 26.297 13.729 1.00 13.68 184 SER D N 1
ATOM 1605 C CA . SER D 2 16 ? 13.242 27.015 14.474 1.00 18.19 184 SER D CA 1
ATOM 1606 C C . SER D 2 16 ? 12.407 27.860 13.514 1.00 10.92 184 SER D C 1
ATOM 1607 O O . SER D 2 16 ? 12.927 28.341 12.508 1.00 14.66 184 SER D O 1
ATOM 1610 N N . THR D 2 17 ? 11.122 28.026 13.802 1.00 14.72 185 THR D N 1
ATOM 1611 C CA . THR D 2 17 ? 10.296 28.931 13.013 1.00 19.24 185 THR D CA 1
ATOM 1612 C C . THR D 2 17 ? 10.182 30.286 13.698 1.00 24.65 185 THR D C 1
ATOM 1613 O O . THR D 2 17 ? 9.543 31.197 13.170 1.00 19.48 185 THR D O 1
ATOM 1617 N N . GLU D 2 18 ? 10.798 30.429 14.869 1.00 26.13 186 GLU D N 1
ATOM 1618 C CA . GLU D 2 18 ? 10.522 31.595 15.716 1.00 32.74 186 GLU D CA 1
ATOM 1619 C C . GLU D 2 18 ? 10.978 32.938 15.130 1.00 26.37 186 GLU D C 1
ATOM 1620 O O . GLU D 2 18 ? 10.542 33.990 15.595 1.00 35.01 186 GLU D O 1
ATOM 1626 N N . GLY D 2 19 ? 11.800 32.918 14.087 1.00 21.61 187 GLY D N 1
ATOM 1627 C CA . GLY D 2 19 ? 12.160 34.159 13.413 1.00 26.30 187 GLY D CA 1
ATOM 1628 C C . GLY D 2 19 ? 11.184 34.607 12.331 1.00 23.71 187 GLY D C 1
ATOM 1629 O O . GLY D 2 19 ? 11.245 35.735 11.855 1.00 28.97 187 GLY D O 1
ATOM 1630 N N . LEU D 2 20 ? 10.281 33.720 11.936 1.00 18.47 188 LEU D N 1
ATOM 1631 C CA . LEU D 2 20 ? 9.378 33.986 10.820 1.00 17.12 188 LEU D CA 1
ATOM 1632 C C . LEU D 2 20 ? 8.272 34.967 11.207 1.00 20.84 188 LEU D C 1
ATOM 1633 O O . LEU D 2 20 ? 7.772 34.933 12.329 1.00 19.73 188 LEU D O 1
ATOM 1638 N N . PRO D 2 21 ? 7.879 35.838 10.268 1.00 19.10 189 PRO D N 1
ATOM 1639 C CA . PRO D 2 21 ? 6.859 36.851 10.558 1.00 15.93 189 PRO D CA 1
ATOM 1640 C C . PRO D 2 21 ? 5.482 36.229 10.652 1.00 17.91 189 PRO D C 1
ATOM 1641 O O . PRO D 2 21 ? 5.152 35.336 9.874 1.00 15.44 189 PRO D O 1
ATOM 1645 N N . SER D 2 22 ? 4.686 36.696 11.604 1.00 18.39 190 SER D N 1
ATOM 1646 C CA . SER D 2 22 ? 3.326 36.204 11.744 1.00 21.84 190 SER D CA 1
ATOM 1647 C C . SER D 2 22 ? 2.541 36.463 10.460 1.00 20.84 190 SER D C 1
ATOM 1648 O O . SER D 2 22 ? 2.756 37.454 9.756 1.00 20.61 190 SER D O 1
ATOM 1651 N N . LEU D 2 23 ? 1.641 35.545 10.143 1.00 16.74 191 LEU D N 1
ATOM 1652 C CA . LEU D 2 23 ? 0.925 35.591 8.879 1.00 17.83 191 LEU D CA 1
ATOM 1653 C C . LEU D 2 23 ? -0.558 35.687 9.155 1.00 21.77 191 LEU D C 1
ATOM 1654 O O . LEU D 2 23 ? -1.216 34.665 9.341 1.00 21.18 191 LEU D O 1
ATOM 1659 N N . PRO D 2 24 ? -1.083 36.922 9.210 1.00 19.60 192 PRO D N 1
ATOM 1660 C CA . PRO D 2 24 ? -2.486 37.151 9.562 1.00 23.60 192 PRO D CA 1
ATOM 1661 C C . PRO D 2 24 ? -3.421 36.809 8.428 1.00 24.84 192 PRO D C 1
ATOM 1662 O O . PRO D 2 24 ? -3.069 36.889 7.248 1.00 25.09 192 PRO D O 1
ATOM 1666 N N . GLN D 2 25 ? -4.624 36.416 8.809 1.00 24.11 193 GLN D N 1
ATOM 1667 C CA . GLN D 2 25 ? -5.679 36.196 7.854 1.00 22.11 193 GLN D CA 1
ATOM 1668 C C . GLN D 2 25 ? -6.864 37.064 8.267 1.00 31.28 193 GLN D C 1
ATOM 1669 O O . GLN D 2 25 ? -7.150 37.230 9.459 1.00 27.57 193 GLN D O 1
ATOM 1675 N N . GLY D 2 26 ? -7.526 37.645 7.275 1.00 30.91 194 GLY D N 1
ATOM 1676 C CA . GLY D 2 26 ? -8.740 38.402 7.504 1.00 31.83 194 GLY D CA 1
ATOM 1677 C C . GLY D 2 26 ? -9.599 38.278 6.267 1.00 34.68 194 GLY D C 1
ATOM 1678 O O . GLY D 2 26 ? -9.577 37.241 5.591 1.00 33.27 194 GLY D O 1
ATOM 1679 N N . GLU D 2 27 ? -10.349 39.332 5.963 1.00 28.19 195 GLU D N 1
ATOM 1680 C CA . GLU D 2 27 ? -11.126 39.366 4.736 1.00 35.94 195 GLU D CA 1
ATOM 1681 C C . GLU D 2 27 ? -10.202 39.589 3.541 1.00 36.08 195 GLU D C 1
ATOM 1682 O O . GLU D 2 27 ? -9.236 40.354 3.631 1.00 38.95 195 GLU D O 1
#

Organism: Saccharomyces cerevisiae (strain ATCC 204508 / S288c) (NCBI:txid559292)

Radius of gyration: 18.51 Å; Cα contacts (8 Å, |Δi|>4): 229; chains: 4; bounding box: 63×38×36 Å

InterPro domains:
  IPR003593 AAA+ ATPase domain [SM00382] (165-300)
  IPR003959 ATPase, AAA-type, core [PF00004] (169-298)
  IPR003960 ATPase, AAA-type, conserved site [PS00674] (270-289)
  IPR007330 MIT domain [PF04212] (7-72)
  IPR007330 MIT domain [SM00745] (3-80)
  IPR015415 Spastin/Vps4, C-terminal [PF09336] (373-433)
  IPR027417 P-loop containing nucleoside triphosphate hydrolase [G3DSA:3.40.50.300] (128-425)
  IPR027417 P-loop containing nucleoside triphosphate hydrolase [SSF52540] (128-427)
  IPR036181 MIT domain superfamily [SSF116846] (1-90)
  IPR041569 AAA ATPase, AAA+ lid domain [PF17862] (322-364)
  IPR045253 Vacuolar protein sorting-associated protein 4, MIT domain [cd02678] (5-79)
  IPR050304 Microtubule-severing AAA ATPase [PTHR23074] (25-434)

GO terms:
  GO:0000727 double-strand break repair via break-induced replication (P, HMP)
  GO:0005524 ATP binding (F, IDA)
  GO:0005768 endosome (C, IDA)
  GO:0016020 membrane (C, IDA)
  GO:0016887 ATP hydrolysis activity (F, IDA)
  GO:0061709 reticulophagy (P, IDA)
  GO:0016125 sterol metabolic process (P, IGI)
  GO:0005524 ATP binding (F, IMP)
  GO:0005737 cytoplasm (C, HDA)
  GO:0005783 endoplasmic reticulum (C, HDA)
  GO:0045053 protein retention in Golgi apparatus (P, IMP)
  GO:0045324 late endosome to vacuole transport (P, IMP)
  GO:0016887 ATP hydrolysis activity (F, IMP)
  GO:0016125 sterol metabolic process (P, IMP)
  GO:0016236 macroautophagy (P, IMP)
  GO:0032511 late endosome to vacuole transport via multivesicular body sorting pathway (P, IMP)
  GO:0070676 intralumenal vesicle formation (P, IMP)
  GO:1990621 ESCRT IV complex (C, IDA)
  GO:0042802 identical protein binding (F, IPI)
  GO:0005515 protein binding (F, IPI)

Nearest PDB structures (foldseek):
  5fvl-assembly2_C  TM=1.043E+00  e=1.197E-02  Saccharomyces cerevisiae
  5fvl-assembly2_B  TM=1.013E+00  e=1.055E-10  Saccharomyces cerevisiae
  4niq-assembly2_B  TM=9.928E-01  e=4.048E-10  Saccharomyces cerevisiae S288C
  4niq-assembly1_A  TM=9.832E-01  e=1.457E-09  Saccharomyces cerevisiae S288C
  4a5x-assembly2_B  TM=9.699E-01  e=6.419E-05  Homo sapiens

Secondary structure (DSSP, 8-state):
---S--HHHHHHHHHHHHHHHHHTT-HHHHHHHHHHHHHHHHHHHHT---HHHHHHHHHHHHHHHHHHHHHHHHHHHHHHHT-/-HHHHHHHHHHHHHHHHHHTT-HHHHHHHHHHHHHHHHHHHHH---HHHHHHHHHHHHHHHHHHHHHHHHHHHHHHT-/--HHHHHHHHHHTPPPSTTS-S--/-HHHHHHHHHHT----TTSPP-----

Solvent-accessible surface area: 12435 Å² total; per-residue (Å²): 228,145,81,131,28,102,62,16,36,32,0,12,71,43,0,31,92,0,17,20,20,2,49,2,68,19,32,121,60,0,38,76,8,0,92,65,0,6,97,60,0,106,67,10,22,141,128,28,188,48,95,144,5,64,83,73,0,111,60,52,25,68,33,0,73,79,8,0,103,56,0,79,107,36,40,97,26,90,124,70,89,89,122,51,111,70,6,27,91,0,11,55,30,0,36,113,0,15,19,14,2,49,5,66,36,28,117,92,0,59,75,4,0,79,62,0,6,95,66,0,83,70,8,20,140,151,32,163,49,104,130,4,58,83,98,0,115,61,42,31,64,45,0,54,89,13,0,75,56,0,68,149,62,41,84,58,107,126,90,129,122,158,68,87,79,86,22,28,77,6,31,10,72,56,10,29,56,19,151,81,20,80,92,133,55,92,117,113,94,36,39,57,3,44,6,66,55,11,25,54,15,143,80,29,83,96,26,112,94,55,214

Sequence (211 aa):
HMSTGDFLTKGIELVQKAIDLDTATQYEEAYTAYYNGLDYLMLALKYEKKNPKSKDLIRAKFTEYLNRAEQLKKHLESEEANAAGDFLTKGIELVQKAIDLDTATQYEEAYTAYYNNGLDYLMLALKYEKNPKSKDLIRAKFTEYLNRAEQLKKHLESEEANAMNPEKMNNAKVANMPSTEGLPSLPNPEKMNNAKVANMPSTEGLPSLPQGE

CATH classification: 1.20.58.80

B-factor: mean 18.66, std 8.77, range [6.54, 69.33]